Protein AF-0000000086065794 (afdb_homodimer)

Foldseek 3Di:
DAQQCCCVPLQVVQAAFQKKFKAWLQQQHTRYMDHPDPQQDFDSVLSNVCSVCQQPPFCVCQVQARDGSNDGWHWDDGHNAWTWTGDAQKIKIWGDAQTMIIITIHPGNIDNVRNHVRRVVVRVVVNVVVD/DAQQCCCVPLQVVQAAFQKKFKAWLQQQHTRYMDHPDPQQDFDSVLSNVCSVCQQPPFCVCQVQARDGSNDGWHWDDGHNAWTWTGDAQKIKIWGDAQTMIIITIHDGNIDNVRNHVRRVVVRVVVNVVPD

Secondary structure (DSSP, 8-state):
--HHHIIIIIIITTS-EEEEEEEETTT--EEEEEESSTTS---HHHHHHHHHHHHH-TTHHHHH-EEETTEEEEEEEE-SSEEEEEETTEEEEEEE-SSEEEEEEEPTT--HHHHHHHHHHHHHHHHHTT-/--HHHIIIIIIITTS-EEEEEEEETTT--EEEEEESSTTS---HHHHHHHHHHHHH-TTHHHHH-EEETTEEEEEEEE-SSEEEEEETTEEEEEEE-SSEEEEEEEPTT--HHHHHHHHHHHHHHHHHTT-

Sequence (262 aa):
MSWQAYVDNQICAQVNCTVAAIAGLSDGAVWAKYEKDSSTPITQQELRTIADTMRTNPSAFNECGIYLGGNKYFCLSADSSLVRGRKGGSALAIVATNTCLLVAATEDGFPPGQLNTVVEKLGDYLKSNNYMSWQAYVDNQICAQVNCTVAAIAGLSDGAVWAKYEKDSSTPITQQELRTIADTMRTNPSAFNECGIYLGGNKYFCLSADSSLVRGRKGGSALAIVATNTCLLVAATEDGFPPGQLNTVVEKLGDYLKSNNY

Nearest PDB structures (foldseek):
  8ti6-assembly1_A  TM=9.884E-01  e=2.886E-25  Tyrophagus putrescentiae
  8ti7-assembly8_O  TM=9.855E-01  e=5.450E-24  Dermatophagoides pteronyssinus
  1f2k-assembly2_B  TM=9.222E-01  e=1.000E-12  Acanthamoeba castellanii
  5em0-assembly1_A  TM=8.242E-01  e=1.783E-13  Artemisia vulgaris
  1ypr-assembly2_B  TM=8.538E-01  e=1.066E-12  Saccharomyces cerevisiae

Radius of gyration: 20.28 Å; Cα contacts (8 Å, |Δi|>4): 597; chains: 2; bounding box: 33×59×46 Å

Organism: Haemaphysalis longicornis (NCBI:txid44386)

pLDDT: mean 97.08, std 2.57, range [86.38, 98.94]

Structure (mmCIF, N/CA/C/O backbone):
data_AF-0000000086065794-model_v1
#
loop_
_entity.id
_entity.type
_entity.pdbx_description
1 polymer Profilin
#
loop_
_atom_site.group_PDB
_atom_site.id
_atom_site.type_symbol
_atom_site.label_atom_id
_atom_site.label_alt_id
_atom_site.label_comp_id
_atom_site.label_asym_id
_atom_site.label_entity_id
_atom_site.label_seq_id
_atom_site.pdbx_PDB_ins_code
_atom_site.Cartn_x
_atom_site.Cartn_y
_atom_site.Cartn_z
_atom_site.occupancy
_atom_site.B_iso_or_equiv
_atom_site.auth_seq_id
_atom_site.auth_comp_id
_atom_site.auth_asym_id
_atom_site.auth_atom_id
_atom_site.pdbx_PDB_model_num
ATOM 1 N N . MET A 1 1 ? -5.512 31.547 -2.84 1 86.38 1 MET A N 1
ATOM 2 C CA . MET A 1 1 ? -4.23 31.094 -2.293 1 86.38 1 MET A CA 1
ATOM 3 C C . MET A 1 1 ? -3.746 29.828 -2.992 1 86.38 1 MET A C 1
ATOM 5 O O . MET A 1 1 ? -4.555 29.031 -3.455 1 86.38 1 MET A O 1
ATOM 9 N N . SER A 1 2 ? -2.363 29.844 -3.172 1 96.31 2 SER A N 1
ATOM 10 C CA . SER A 1 2 ? -1.812 28.625 -3.771 1 96.31 2 SER A CA 1
ATOM 11 C C . SER A 1 2 ? -1.763 27.484 -2.766 1 96.31 2 SER A C 1
ATOM 13 O O . SER A 1 2 ? -1.827 27.719 -1.555 1 96.31 2 SER A O 1
ATOM 15 N N . TRP A 1 3 ? -1.684 26.344 -3.279 1 98.31 3 TRP A N 1
ATOM 16 C CA . TRP A 1 3 ? -1.557 25.203 -2.387 1 98.31 3 TRP A CA 1
ATOM 17 C C . TRP A 1 3 ? -0.287 25.297 -1.547 1 98.31 3 TRP A C 1
ATOM 19 O O . TRP A 1 3 ? -0.278 24.922 -0.374 1 98.31 3 TRP A O 1
ATOM 29 N N . GLN A 1 4 ? 0.773 25.734 -2.164 1 98.56 4 GLN A N 1
ATOM 30 C CA . GLN A 1 4 ? 2.025 25.906 -1.435 1 98.56 4 GLN A CA 1
ATOM 31 C C . GLN A 1 4 ? 1.867 26.891 -0.286 1 98.56 4 GLN A C 1
ATOM 33 O O . GLN A 1 4 ? 2.477 26.734 0.772 1 98.56 4 GLN A O 1
ATOM 38 N N . ALA A 1 5 ? 1.061 27.906 -0.467 1 98.38 5 ALA A N 1
ATOM 39 C CA . ALA A 1 5 ? 0.812 28.875 0.602 1 98.38 5 ALA A CA 1
ATOM 40 C C . ALA A 1 5 ? 0.116 28.219 1.787 1 98.38 5 ALA A C 1
ATOM 42 O O . ALA A 1 5 ? 0.383 28.547 2.941 1 98.38 5 ALA A O 1
ATOM 43 N N . TYR A 1 6 ? -0.797 27.281 1.468 1 98.25 6 TYR A N 1
ATOM 44 C CA . TYR A 1 6 ? -1.465 26.562 2.547 1 98.25 6 TYR A CA 1
ATOM 45 C C . TYR A 1 6 ? -0.464 25.75 3.369 1 98.25 6 TYR A C 1
ATOM 47 O O . TYR A 1 6 ? -0.509 25.766 4.602 1 98.25 6 TYR A O 1
ATOM 55 N N . VAL A 1 7 ? 0.453 25.094 2.746 1 98.81 7 VAL A N 1
ATOM 56 C CA . VAL A 1 7 ? 1.451 24.281 3.443 1 98.81 7 VAL A CA 1
ATOM 57 C C . VAL A 1 7 ? 2.379 25.188 4.246 1 98.81 7 VAL A C 1
ATOM 59 O O . VAL A 1 7 ? 2.607 24.953 5.438 1 98.81 7 VAL A O 1
ATOM 62 N N . ASP A 1 8 ? 2.809 26.25 3.615 1 98.5 8 ASP A N 1
ATOM 63 C CA . ASP A 1 8 ? 3.799 27.125 4.242 1 98.5 8 ASP A CA 1
ATOM 64 C C . ASP A 1 8 ? 3.178 27.938 5.375 1 98.5 8 ASP A C 1
ATOM 66 O O . ASP A 1 8 ? 3.717 27.969 6.484 1 98.5 8 ASP A O 1
ATOM 70 N N . ASN A 1 9 ? 2.066 28.531 5.133 1 98.06 9 ASN A N 1
ATOM 71 C CA . ASN A 1 9 ? 1.558 29.578 6.012 1 98.06 9 ASN A CA 1
ATOM 72 C C . ASN A 1 9 ? 0.494 29.031 6.965 1 98.06 9 ASN A C 1
ATOM 74 O O . ASN A 1 9 ? 0.255 29.609 8.023 1 98.06 9 ASN A O 1
ATOM 78 N N . GLN A 1 10 ? -0.133 27.953 6.57 1 97.88 10 GLN A N 1
ATOM 79 C CA . GLN A 1 10 ? -1.188 27.422 7.434 1 97.88 10 GLN A CA 1
ATOM 80 C C . GLN A 1 10 ? -0.673 26.281 8.297 1 97.88 10 GLN A C 1
ATOM 82 O O . GLN A 1 10 ? -1.097 26.109 9.445 1 97.88 10 GLN A O 1
ATOM 87 N N . ILE A 1 11 ? 0.246 25.547 7.805 1 98.69 11 ILE A N 1
ATOM 88 C CA . ILE A 1 11 ? 0.734 24.406 8.578 1 98.69 11 ILE A CA 1
ATOM 89 C C . ILE A 1 11 ? 2.105 24.734 9.164 1 98.69 11 ILE A C 1
ATOM 91 O O . ILE A 1 11 ? 2.242 24.922 10.375 1 98.69 11 ILE A O 1
ATOM 95 N N . CYS A 1 12 ? 3.031 25.047 8.344 1 98.69 12 CYS A N 1
ATOM 96 C CA . CYS A 1 12 ? 4.422 25.094 8.773 1 98.69 12 CYS A CA 1
ATOM 97 C C . CYS A 1 12 ? 4.695 26.359 9.578 1 98.69 12 CYS A C 1
ATOM 99 O O . CYS A 1 12 ? 5.664 26.422 10.336 1 98.69 12 CYS A O 1
ATOM 101 N N . ALA A 1 13 ? 3.912 27.375 9.367 1 98.56 13 ALA A N 1
ATOM 102 C CA . ALA A 1 13 ? 4.047 28.578 10.188 1 98.56 13 ALA A CA 1
ATOM 103 C C . ALA A 1 13 ? 3.629 28.297 11.633 1 98.56 13 ALA A C 1
ATOM 105 O O . ALA A 1 13 ? 4.051 29.016 12.547 1 98.56 13 ALA A O 1
ATOM 106 N N . GLN A 1 14 ? 2.855 27.266 11.867 1 98.62 14 GLN A N 1
ATOM 107 C CA . GLN A 1 14 ? 2.277 27.016 13.18 1 98.62 14 GLN A CA 1
ATOM 108 C C . GLN A 1 14 ? 2.867 25.766 13.812 1 98.62 14 GLN A C 1
ATOM 110 O O . GLN A 1 14 ? 2.707 25.531 15.008 1 98.62 14 GLN A O 1
ATOM 115 N N . VAL A 1 15 ? 3.445 24.953 13.039 1 98.81 15 VAL A N 1
ATOM 116 C CA . VAL A 1 15 ? 3.977 23.672 13.477 1 98.81 15 VAL A CA 1
ATOM 117 C C . VAL A 1 15 ? 5.398 23.5 12.945 1 98.81 15 VAL A C 1
ATOM 119 O O . VAL A 1 15 ? 5.66 23.719 11.766 1 98.81 15 VAL A O 1
ATOM 122 N N . ASN A 1 16 ? 6.34 23.109 13.797 1 98.81 16 ASN A N 1
ATOM 123 C CA . ASN A 1 16 ? 7.66 22.703 13.328 1 98.81 16 ASN A CA 1
ATOM 124 C C . ASN A 1 16 ? 7.625 21.312 12.688 1 98.81 16 ASN A C 1
ATOM 126 O O . ASN A 1 16 ? 7.746 20.312 13.383 1 98.81 16 ASN A O 1
ATOM 130 N N . CYS A 1 17 ? 7.605 21.297 11.414 1 98.75 17 CYS A N 1
ATOM 131 C CA . CYS A 1 17 ? 7.422 20.047 10.68 1 98.75 17 CYS A CA 1
ATOM 132 C C . CYS A 1 17 ? 8.75 19.531 10.133 1 98.75 17 CYS A C 1
ATOM 134 O O . CYS A 1 17 ? 9.633 20.328 9.789 1 98.75 17 CYS A O 1
ATOM 136 N N . THR A 1 18 ? 8.859 18.234 10.07 1 98.62 18 THR A N 1
ATOM 137 C CA . THR A 1 18 ? 9.891 17.625 9.242 1 98.62 18 THR A CA 1
ATOM 138 C C . THR A 1 18 ? 9.406 17.469 7.805 1 98.62 18 THR 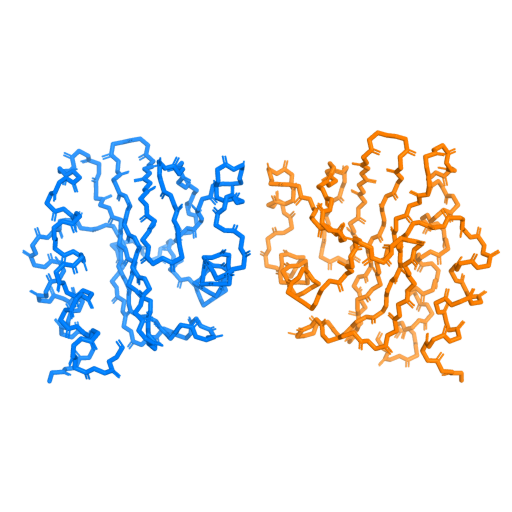A C 1
ATOM 140 O O . THR A 1 18 ? 10.18 17.625 6.859 1 98.62 18 THR A O 1
ATOM 143 N N . VAL A 1 19 ? 8.195 17.109 7.641 1 98.75 19 VAL A N 1
ATOM 144 C CA . VAL A 1 19 ? 7.547 17.031 6.332 1 98.75 19 VAL A CA 1
ATOM 145 C C . VAL A 1 19 ? 6.09 17.469 6.449 1 98.75 19 VAL A C 1
ATOM 147 O O . VAL A 1 19 ? 5.48 17.359 7.516 1 98.75 19 VAL A O 1
ATOM 150 N N . ALA A 1 20 ? 5.496 17.922 5.375 1 98.88 20 ALA A N 1
ATOM 151 C CA . ALA A 1 20 ? 4.086 18.25 5.191 1 98.88 20 ALA A CA 1
ATOM 152 C C . ALA A 1 20 ? 3.707 18.234 3.713 1 98.88 20 ALA A C 1
ATOM 154 O O . ALA A 1 20 ? 4.543 18.5 2.848 1 98.88 20 ALA A O 1
ATOM 155 N N . ALA A 1 21 ? 2.436 17.906 3.467 1 98.88 21 ALA A N 1
ATOM 156 C CA . ALA A 1 21 ? 2.039 17.906 2.061 1 98.88 21 ALA A CA 1
ATOM 157 C C . ALA A 1 21 ? 0.521 17.984 1.919 1 98.88 21 ALA A C 1
ATOM 159 O O . ALA A 1 21 ? -0.214 17.609 2.834 1 98.88 21 ALA A O 1
ATOM 160 N N . ILE A 1 22 ? 0.106 18.484 0.8 1 98.88 22 ILE A N 1
ATOM 161 C CA . ILE A 1 22 ? -1.241 18.359 0.256 1 98.88 22 ILE A CA 1
ATOM 162 C C . ILE A 1 22 ? -1.194 17.594 -1.064 1 98.88 22 ILE A C 1
ATOM 164 O O . ILE A 1 22 ? -0.391 17.906 -1.944 1 98.88 22 ILE A O 1
ATOM 168 N N . ALA A 1 23 ? -1.96 16.625 -1.12 1 98.88 23 ALA A N 1
ATOM 169 C CA . ALA A 1 23 ? -1.946 15.75 -2.287 1 98.88 23 ALA A CA 1
ATOM 170 C C . ALA A 1 23 ? -3.365 15.391 -2.717 1 98.88 23 ALA A C 1
ATOM 172 O O . ALA A 1 23 ? -4.312 15.531 -1.94 1 98.88 23 ALA A O 1
ATOM 173 N N . GLY A 1 24 ? -3.494 14.969 -3.947 1 98.56 24 GLY A N 1
ATOM 174 C CA . GLY A 1 24 ? -4.777 14.445 -4.387 1 98.56 24 GLY A CA 1
ATOM 175 C C . GLY A 1 24 ? -5.168 13.156 -3.682 1 98.56 24 GLY A C 1
ATOM 176 O O . GLY A 1 24 ? -4.355 12.234 -3.562 1 98.56 24 GLY A O 1
ATOM 177 N N . LEU A 1 25 ? -6.414 13.086 -3.312 1 98 25 LEU A N 1
ATOM 178 C CA . LEU A 1 25 ? -6.906 11.938 -2.553 1 98 25 LEU A CA 1
ATOM 179 C C . LEU A 1 25 ? -6.98 10.695 -3.43 1 98 25 LEU A C 1
ATOM 181 O O . LEU A 1 25 ? -6.75 9.578 -2.953 1 98 25 LEU A O 1
ATOM 185 N N . SER A 1 26 ? -7.254 10.797 -4.723 1 94.44 26 SER A N 1
ATOM 186 C CA . SER A 1 26 ? -7.555 9.68 -5.609 1 94.44 26 SER A CA 1
ATOM 187 C C . SER A 1 26 ? -6.281 9 -6.098 1 94.44 26 SER A C 1
ATOM 189 O O . SER A 1 26 ? -6.27 7.797 -6.359 1 94.44 26 SER A O 1
ATOM 191 N N . ASP A 1 27 ? -5.176 9.836 -6.211 1 93.62 27 ASP A N 1
ATOM 192 C CA . ASP A 1 27 ? -4.02 9.266 -6.898 1 93.62 27 ASP A CA 1
ATOM 193 C C . ASP A 1 27 ? -2.727 9.578 -6.152 1 93.62 27 ASP A C 1
ATOM 195 O O . ASP A 1 27 ? -1.649 9.133 -6.551 1 93.62 27 ASP A O 1
ATOM 199 N N . GLY A 1 28 ? -2.771 10.461 -5.129 1 97.06 28 GLY A N 1
ATOM 200 C CA . GLY A 1 28 ? -1.6 10.789 -4.332 1 97.06 28 GLY A CA 1
ATOM 201 C C . GLY A 1 28 ? -0.713 11.836 -4.98 1 97.06 28 GLY A C 1
ATOM 202 O O . GLY A 1 28 ? 0.408 12.078 -4.527 1 97.06 28 GLY A O 1
ATOM 203 N N . ALA A 1 29 ? -1.203 12.453 -6.055 1 97.94 29 ALA A N 1
ATOM 204 C CA . ALA A 1 29 ? -0.4 13.492 -6.703 1 97.94 29 ALA A CA 1
ATOM 205 C C . ALA A 1 29 ? -0.065 14.617 -5.727 1 97.94 29 ALA A C 1
ATOM 207 O O . ALA A 1 29 ? -0.951 15.141 -5.043 1 97.94 29 ALA A O 1
ATOM 208 N N . VAL A 1 30 ? 1.169 15.055 -5.727 1 98.69 30 VAL A N 1
ATOM 209 C CA . VAL A 1 30 ? 1.604 16.094 -4.805 1 98.69 30 VAL A CA 1
ATOM 210 C C . VAL A 1 30 ? 1.298 17.469 -5.402 1 98.69 30 VAL A C 1
ATOM 212 O O . VAL A 1 30 ? 1.805 17.828 -6.469 1 98.69 30 VAL A O 1
ATOM 215 N N . TRP A 1 31 ? 0.469 18.188 -4.73 1 98.75 31 TRP A N 1
ATOM 216 C CA . TRP A 1 31 ? 0.115 19.531 -5.172 1 98.75 31 TRP A CA 1
ATOM 217 C C . TRP A 1 31 ? 1.041 20.578 -4.555 1 98.75 31 TRP A C 1
ATOM 219 O O . TRP A 1 31 ? 1.346 21.594 -5.176 1 98.75 31 TRP A O 1
ATOM 229 N N . ALA A 1 32 ? 1.46 20.281 -3.234 1 98.75 32 ALA A N 1
ATOM 230 C CA . ALA A 1 32 ? 2.389 21.109 -2.471 1 98.75 32 ALA A CA 1
ATOM 231 C C . ALA A 1 32 ? 3.043 20.312 -1.347 1 98.75 32 ALA A C 1
ATOM 233 O O . ALA A 1 32 ? 2.457 19.359 -0.836 1 98.75 32 ALA A O 1
ATOM 234 N N . LYS A 1 33 ? 4.25 20.719 -0.982 1 98.56 33 LYS A N 1
ATOM 235 C CA . LYS A 1 33 ? 4.895 19.984 0.102 1 98.56 33 LYS A CA 1
ATOM 236 C C . LYS A 1 33 ? 5.98 20.828 0.765 1 98.56 33 LYS A C 1
ATOM 238 O O . LYS A 1 33 ? 6.395 21.859 0.221 1 98.56 33 LYS A O 1
ATOM 243 N N . TYR A 1 34 ? 6.332 20.406 1.919 1 98.62 34 TYR A N 1
ATOM 244 C CA . TYR A 1 34 ? 7.488 20.859 2.693 1 98.62 34 TYR A CA 1
ATOM 245 C C . TYR A 1 34 ? 8.336 19.672 3.139 1 98.62 34 TYR A C 1
ATOM 247 O O . TYR A 1 34 ? 7.805 18.672 3.609 1 98.62 34 TYR A O 1
ATOM 255 N N . GLU A 1 35 ? 9.594 19.75 2.959 1 98.5 35 GLU A N 1
ATOM 256 C CA . GLU A 1 35 ? 10.586 18.781 3.422 1 98.5 35 GLU A CA 1
ATOM 257 C C . GLU A 1 35 ? 11.766 19.469 4.086 1 98.5 35 GLU A C 1
ATOM 259 O O . GLU A 1 35 ? 12.508 20.219 3.434 1 98.5 35 GLU A O 1
ATOM 264 N N . LYS A 1 36 ? 11.945 19.188 5.348 1 97.75 36 LYS A N 1
ATOM 265 C CA . LYS A 1 36 ? 13.07 19.781 6.066 1 97.75 36 LYS A CA 1
ATOM 266 C C . LYS A 1 36 ? 14.398 19.219 5.566 1 97.75 36 LYS A C 1
ATOM 268 O O . LYS A 1 36 ? 15.406 19.938 5.508 1 97.75 36 LYS A O 1
ATOM 273 N N . ASP A 1 37 ? 14.391 17.953 5.262 1 96.06 37 ASP A N 1
ATOM 274 C CA . ASP A 1 37 ? 15.547 17.234 4.719 1 96.06 37 ASP A CA 1
ATOM 275 C C . ASP A 1 37 ? 15.211 16.594 3.375 1 96.06 37 ASP A C 1
ATOM 277 O O . ASP A 1 37 ? 14.367 15.703 3.301 1 96.06 37 ASP A O 1
ATOM 281 N N . SER A 1 38 ? 15.922 16.969 2.334 1 92.5 38 SER A N 1
ATOM 282 C CA . SER A 1 38 ? 15.641 16.516 0.974 1 92.5 38 SER A CA 1
ATOM 283 C C . SER A 1 38 ? 15.945 15.031 0.805 1 92.5 38 SER A C 1
ATOM 285 O O . SER A 1 38 ? 15.516 14.414 -0.173 1 92.5 38 SER A O 1
ATOM 287 N N . SER A 1 39 ? 16.672 14.469 1.7 1 92.94 39 SER A N 1
ATOM 288 C CA . SER A 1 39 ? 17.047 13.062 1.611 1 92.94 39 SER A CA 1
ATOM 289 C C . SER A 1 39 ? 15.883 12.164 2.035 1 92.94 39 SER A C 1
ATOM 291 O O . SER A 1 39 ? 15.93 10.945 1.838 1 92.94 39 SER A O 1
ATOM 293 N N . THR A 1 40 ? 14.867 12.727 2.57 1 92.12 40 THR A N 1
ATOM 294 C CA . THR A 1 40 ? 13.672 12 2.986 1 92.12 40 THR A CA 1
ATOM 295 C C . THR A 1 40 ? 12.43 12.562 2.299 1 92.12 40 THR A C 1
ATOM 297 O O . THR A 1 40 ? 11.539 13.086 2.959 1 92.12 40 THR A O 1
ATOM 300 N N . PRO A 1 41 ? 12.445 12.391 1.006 1 95.38 41 PRO A N 1
ATOM 301 C CA . PRO A 1 41 ? 11.367 13.016 0.24 1 95.38 41 PRO A CA 1
ATOM 302 C C . PRO A 1 41 ? 10.031 12.297 0.421 1 95.38 41 PRO A C 1
ATOM 304 O O . PRO A 1 41 ? 9.992 11.07 0.532 1 95.38 41 PRO A O 1
ATOM 307 N N . ILE A 1 42 ? 8.922 13.031 0.446 1 97.38 42 ILE A N 1
ATOM 308 C CA . ILE A 1 42 ? 7.574 12.492 0.305 1 97.38 42 ILE A CA 1
ATOM 309 C C . ILE A 1 42 ? 7.344 12.062 -1.141 1 97.38 42 ILE A C 1
ATOM 311 O O . ILE A 1 42 ? 7.625 12.812 -2.074 1 97.38 42 ILE A O 1
ATOM 315 N N . THR A 1 43 ? 6.84 10.859 -1.272 1 96 43 THR A N 1
ATOM 316 C CA . THR A 1 43 ? 6.613 10.383 -2.631 1 96 43 THR A CA 1
ATOM 317 C C . THR A 1 43 ? 5.121 10.234 -2.91 1 96 43 THR A C 1
ATOM 319 O O . THR A 1 43 ? 4.324 10.062 -1.985 1 96 43 THR A O 1
ATOM 322 N N . GLN A 1 44 ? 4.789 10.281 -4.199 1 95.88 44 GLN A N 1
ATOM 323 C CA . GLN A 1 44 ? 3.414 10.031 -4.613 1 95.88 44 GLN A CA 1
ATOM 324 C C . GLN A 1 44 ? 2.957 8.641 -4.203 1 95.88 44 GLN A C 1
ATOM 326 O O . GLN A 1 44 ? 1.803 8.445 -3.816 1 95.88 44 GLN A O 1
ATOM 331 N N . GLN A 1 45 ? 3.83 7.73 -4.285 1 91.19 45 GLN A N 1
ATOM 332 C CA . GLN A 1 45 ? 3.492 6.348 -3.953 1 91.19 45 GLN A CA 1
ATOM 333 C C . GLN A 1 45 ? 3.104 6.215 -2.482 1 91.19 45 GLN A C 1
ATOM 335 O O . GLN A 1 45 ? 2.125 5.543 -2.152 1 91.19 45 GLN A O 1
ATOM 340 N N . GLU A 1 46 ? 3.867 6.812 -1.638 1 94.38 46 GLU A N 1
ATOM 341 C CA . GLU A 1 46 ? 3.537 6.805 -0.215 1 94.38 46 GLU A CA 1
ATOM 342 C C . GLU A 1 46 ? 2.15 7.391 0.034 1 94.38 46 GLU A C 1
ATOM 344 O O . GLU A 1 46 ? 1.347 6.805 0.765 1 94.38 46 GLU A O 1
ATOM 349 N N . LEU A 1 47 ? 1.854 8.516 -0.598 1 97.75 47 LEU A N 1
ATOM 350 C CA . LEU A 1 47 ? 0.602 9.227 -0.367 1 97.75 47 LEU A CA 1
ATOM 351 C C . LEU A 1 47 ? -0.579 8.453 -0.945 1 97.75 47 LEU A C 1
ATOM 353 O O . LEU A 1 47 ? -1.652 8.406 -0.339 1 97.75 47 LEU A O 1
ATOM 357 N N . ARG A 1 48 ? -0.34 7.852 -2.066 1 94.69 48 ARG A N 1
ATOM 358 C CA . ARG A 1 48 ? -1.378 7.004 -2.646 1 94.69 48 ARG A CA 1
ATOM 359 C C . ARG A 1 48 ? -1.695 5.824 -1.735 1 94.69 48 ARG A C 1
ATOM 361 O O . ARG A 1 48 ? -2.863 5.496 -1.52 1 94.69 48 ARG A O 1
ATOM 368 N N . THR A 1 49 ? -0.695 5.184 -1.252 1 93.5 49 THR A N 1
ATOM 369 C CA . THR A 1 49 ? -0.88 4.051 -0.352 1 93.5 49 THR A CA 1
ATOM 370 C C . THR A 1 49 ? -1.645 4.473 0.899 1 93.5 49 THR A C 1
ATOM 372 O O . THR A 1 49 ? -2.553 3.771 1.346 1 93.5 49 THR A O 1
ATOM 375 N N . ILE A 1 50 ? -1.313 5.59 1.42 1 97.06 50 ILE A N 1
ATOM 376 C CA . ILE A 1 50 ? -1.992 6.109 2.602 1 97.06 50 ILE A CA 1
ATOM 377 C C . ILE A 1 50 ? -3.467 6.355 2.285 1 97.06 50 ILE A C 1
ATOM 379 O O . ILE A 1 50 ? -4.348 5.883 3.004 1 97.06 50 ILE A O 1
ATOM 383 N N . ALA A 1 51 ? -3.723 7.051 1.207 1 97.12 51 ALA A N 1
ATOM 384 C CA . ALA A 1 51 ? -5.098 7.355 0.814 1 97.12 51 ALA A CA 1
ATOM 385 C C . ALA A 1 51 ? -5.91 6.078 0.624 1 97.12 51 ALA A C 1
ATOM 387 O O . ALA A 1 51 ? -7.023 5.961 1.136 1 97.12 51 ALA A O 1
ATOM 388 N N . ASP A 1 52 ? -5.355 5.191 -0.077 1 93.88 52 ASP A N 1
ATOM 389 C CA . ASP A 1 52 ? -6.043 3.934 -0.349 1 93.88 52 ASP A CA 1
ATOM 390 C C . ASP A 1 52 ? -6.324 3.172 0.944 1 93.88 52 ASP A C 1
ATOM 392 O O . ASP A 1 52 ? -7.406 2.607 1.113 1 93.88 52 ASP A O 1
ATOM 396 N N . THR A 1 53 ? -5.355 3.084 1.804 1 94.38 53 THR A N 1
ATOM 397 C CA . THR A 1 53 ? -5.52 2.367 3.064 1 94.38 53 THR A CA 1
ATOM 398 C C . THR A 1 53 ? -6.602 3.018 3.922 1 94.38 53 THR A C 1
ATOM 400 O O . THR A 1 53 ? -7.445 2.328 4.496 1 94.38 53 THR A O 1
ATOM 403 N N . MET A 1 54 ? -6.629 4.352 4 1 97.38 54 MET A N 1
ATOM 404 C CA . MET A 1 54 ? -7.668 5.055 4.746 1 97.38 54 MET A CA 1
ATOM 405 C C . MET A 1 54 ? -9.055 4.707 4.211 1 97.38 54 MET A C 1
ATOM 407 O O . MET A 1 54 ? -9.992 4.516 4.984 1 97.38 54 MET A O 1
ATOM 411 N N . ARG A 1 55 ? -9.109 4.574 2.953 1 94.81 55 ARG A N 1
ATOM 412 C CA . ARG A 1 55 ? -10.391 4.371 2.281 1 94.81 55 ARG A CA 1
ATOM 413 C C . ARG A 1 55 ? -10.867 2.932 2.436 1 94.81 55 ARG A C 1
ATOM 415 O O . ARG A 1 55 ? -12.062 2.68 2.609 1 94.81 55 ARG A O 1
ATOM 422 N N . THR A 1 56 ? -9.977 2.008 2.443 1 90.94 56 THR A N 1
ATOM 423 C CA . THR A 1 56 ? -10.375 0.619 2.256 1 90.94 56 THR A CA 1
ATOM 424 C C . THR A 1 56 ? -10.227 -0.167 3.557 1 90.94 56 THR A C 1
ATOM 426 O O . THR A 1 56 ? -11.07 -1.008 3.879 1 90.94 56 THR A O 1
ATOM 429 N N . ASN A 1 57 ? -9.117 0.078 4.285 1 90.75 57 ASN A N 1
ATOM 430 C CA . ASN A 1 57 ? -8.797 -0.716 5.465 1 90.75 57 ASN A CA 1
ATOM 431 C C . ASN A 1 57 ? -7.902 0.053 6.434 1 90.75 57 ASN A C 1
ATOM 433 O O . ASN A 1 57 ? -6.75 -0.325 6.656 1 90.75 57 ASN A O 1
ATOM 437 N N . PRO A 1 58 ? -8.398 1.012 7.094 1 95.5 58 PRO A N 1
ATOM 438 C CA . PRO A 1 58 ? -7.586 1.847 7.984 1 95.5 58 PRO A CA 1
ATOM 439 C C . PRO A 1 58 ? -6.918 1.045 9.102 1 95.5 58 PRO A C 1
ATOM 441 O O . PRO A 1 58 ? -5.848 1.424 9.578 1 95.5 58 PRO A O 1
ATOM 444 N N . SER A 1 59 ? -7.488 -0.048 9.5 1 92.69 59 SER A N 1
ATOM 445 C CA . SER A 1 59 ? -6.93 -0.867 10.57 1 92.69 59 SER A CA 1
ATOM 446 C C . SER A 1 59 ? -5.578 -1.454 10.172 1 92.69 59 SER A C 1
ATOM 448 O O . SER A 1 59 ? -4.812 -1.894 11.031 1 92.69 59 SER A O 1
ATOM 450 N N . ALA A 1 60 ? -5.281 -1.539 8.938 1 90.12 60 ALA A N 1
ATOM 451 C CA . ALA A 1 60 ? -4 -2.053 8.461 1 90.12 60 ALA A CA 1
ATOM 452 C C . ALA A 1 60 ? -2.842 -1.201 8.969 1 90.12 60 ALA A C 1
ATOM 454 O O . ALA A 1 60 ? -1.724 -1.695 9.125 1 90.12 60 ALA A O 1
ATOM 455 N N . PHE A 1 61 ? -3.072 0.135 9.273 1 95.81 61 PHE A N 1
ATOM 456 C CA . PHE A 1 61 ? -2.035 1.005 9.82 1 95.81 61 PHE A CA 1
ATOM 457 C C . PHE A 1 61 ? -1.535 0.481 11.156 1 95.81 61 PHE A C 1
ATOM 459 O O . PHE A 1 61 ? -0.367 0.665 11.508 1 95.81 61 PHE A O 1
ATOM 466 N N . ASN A 1 62 ? -2.455 -0.195 11.898 1 93.88 62 ASN A N 1
ATOM 467 C CA . ASN A 1 62 ? -2.107 -0.702 13.219 1 93.88 62 ASN A CA 1
ATOM 468 C C . ASN A 1 62 ? -1.09 -1.836 13.133 1 93.88 62 ASN A C 1
ATOM 470 O O . ASN A 1 62 ? -0.244 -1.982 14.023 1 93.88 62 ASN A O 1
ATOM 474 N N . GLU A 1 63 ? -1.169 -2.504 12.125 1 87.06 63 GLU A N 1
ATOM 475 C CA . GLU A 1 63 ? -0.288 -3.656 11.961 1 87.06 63 GLU A CA 1
ATOM 476 C C . GLU A 1 63 ? 1.009 -3.266 11.258 1 87.06 63 GLU A C 1
ATOM 478 O O . GLU A 1 63 ? 2.094 -3.691 11.664 1 87.06 63 GLU A O 1
ATOM 483 N N . CYS A 1 64 ? 0.94 -2.398 10.195 1 91.25 64 CYS A N 1
ATOM 484 C CA . CYS A 1 64 ? 2.066 -2.184 9.297 1 91.25 64 CYS A CA 1
ATOM 485 C C . CYS A 1 64 ? 2.725 -0.834 9.555 1 91.25 64 CYS A C 1
ATOM 487 O O . CYS A 1 64 ? 3.85 -0.592 9.109 1 91.25 64 CYS A O 1
ATOM 489 N N . GLY A 1 65 ? 2.016 0.064 10.234 1 95.88 65 GLY A N 1
ATOM 490 C CA . GLY A 1 65 ? 2.502 1.423 10.406 1 95.88 65 GLY A CA 1
ATOM 491 C C . GLY A 1 65 ? 2.174 2.328 9.234 1 95.88 65 GLY A C 1
ATOM 492 O O . GLY A 1 65 ? 1.427 1.939 8.336 1 95.88 65 GLY A O 1
ATOM 493 N N . ILE A 1 66 ? 2.631 3.516 9.328 1 96.94 66 ILE A N 1
ATOM 494 C CA . ILE A 1 66 ? 2.408 4.559 8.336 1 96.94 66 ILE A CA 1
ATOM 495 C C . ILE A 1 66 ? 3.75 5.039 7.781 1 96.94 66 ILE A C 1
ATOM 497 O O . ILE A 1 66 ? 4.629 5.449 8.547 1 96.94 66 ILE A O 1
ATOM 501 N N . TYR A 1 67 ? 3.939 4.977 6.555 1 94.69 67 TYR A N 1
ATOM 502 C CA . TYR A 1 67 ? 5.199 5.402 5.953 1 94.69 67 TYR A CA 1
ATOM 503 C C . TYR A 1 67 ? 5.059 6.781 5.32 1 94.69 67 TYR A C 1
ATOM 505 O O . TYR A 1 67 ? 4.168 7.008 4.5 1 94.69 67 TYR A O 1
ATOM 513 N N . LEU A 1 68 ? 5.875 7.656 5.652 1 96.69 68 LEU A N 1
ATOM 514 C CA . LEU A 1 68 ? 5.93 9.016 5.125 1 96.69 68 LEU A CA 1
ATOM 515 C C . LEU A 1 68 ? 7.359 9.539 5.125 1 96.69 68 LEU A C 1
ATOM 517 O O . LEU A 1 68 ? 8.047 9.492 6.148 1 96.69 68 LEU A O 1
ATOM 521 N N . GLY A 1 69 ? 7.809 10.031 3.98 1 94.81 69 GLY A N 1
ATOM 522 C CA . GLY A 1 69 ? 9.172 10.523 3.877 1 94.81 69 GLY A CA 1
ATOM 523 C C . GLY A 1 69 ? 10.211 9.461 4.184 1 94.81 69 GLY A C 1
ATOM 524 O O . GLY A 1 69 ? 11.219 9.734 4.848 1 94.81 69 GLY A O 1
ATOM 525 N N . GLY A 1 70 ? 9.852 8.281 3.908 1 89.75 70 GLY A N 1
ATOM 526 C CA . GLY A 1 70 ? 10.781 7.176 4.113 1 89.75 70 GLY A CA 1
ATOM 527 C C . GLY A 1 70 ? 10.828 6.695 5.555 1 89.75 70 GLY A C 1
ATOM 528 O O . GLY A 1 70 ? 11.594 5.793 5.887 1 89.75 70 GLY A O 1
ATOM 529 N N . ASN A 1 71 ? 10.055 7.301 6.383 1 94.38 71 ASN A N 1
ATOM 530 C CA . ASN A 1 71 ? 10.016 6.922 7.793 1 94.38 71 ASN A CA 1
ATOM 531 C C . ASN A 1 71 ? 8.734 6.16 8.133 1 94.38 71 ASN A C 1
ATOM 533 O O . ASN A 1 71 ? 7.664 6.48 7.621 1 94.38 71 ASN A O 1
ATOM 537 N N . LYS A 1 72 ? 8.914 5.203 9 1 95.06 72 LYS A N 1
ATOM 538 C CA . LYS A 1 72 ? 7.754 4.48 9.516 1 95.06 72 LYS A CA 1
ATOM 539 C C . LYS A 1 72 ? 7.27 5.094 10.828 1 95.06 72 LYS A C 1
ATOM 541 O O . LYS A 1 72 ? 8.062 5.316 11.75 1 95.06 72 LYS A O 1
ATOM 546 N N . TYR A 1 73 ? 6.035 5.395 10.898 1 98.06 73 TYR A N 1
ATOM 547 C CA . TYR A 1 73 ? 5.375 5.891 12.094 1 98.06 73 TYR A CA 1
ATOM 548 C C . TYR A 1 73 ? 4.453 4.832 12.695 1 98.06 73 TYR A C 1
ATOM 550 O O . TYR A 1 73 ? 3.773 4.109 11.961 1 98.06 73 TYR A O 1
ATOM 558 N N . PHE A 1 74 ? 4.488 4.809 14.039 1 98 74 PHE A N 1
ATOM 559 C CA . PHE A 1 74 ? 3.52 3.988 14.75 1 98 74 PHE A CA 1
ATOM 560 C C . PHE A 1 74 ? 2.135 4.621 14.703 1 98 74 PHE A C 1
ATOM 562 O O . PHE A 1 74 ? 1.99 5.828 14.914 1 98 74 PHE A O 1
ATOM 569 N N . CYS A 1 75 ? 1.113 3.838 14.445 1 98.56 75 CYS A N 1
ATOM 570 C CA . CYS A 1 75 ? -0.254 4.344 14.375 1 98.56 75 CYS A CA 1
ATOM 571 C C . CYS A 1 75 ? -0.869 4.441 15.766 1 98.56 75 CYS A C 1
ATOM 573 O O . CYS A 1 75 ? -0.84 3.479 16.531 1 98.56 75 CYS A O 1
ATOM 575 N N . LEU A 1 76 ? -1.356 5.496 16.062 1 98.56 76 LEU A N 1
ATOM 576 C CA . LEU A 1 76 ? -2.053 5.691 17.328 1 98.56 76 LEU A CA 1
ATOM 577 C C . LEU A 1 76 ? -3.561 5.543 17.156 1 98.56 76 LEU A C 1
ATOM 579 O O . LEU A 1 76 ? -4.246 5 18.016 1 98.56 76 LEU A O 1
ATOM 583 N N . SER A 1 77 ? -4.117 6.078 16.094 1 98.44 77 SER A N 1
ATOM 584 C CA . SER A 1 77 ? -5.527 5.98 15.734 1 98.44 77 SER A CA 1
ATOM 585 C C . SER A 1 77 ? -5.727 6.188 14.234 1 98.44 77 SER A C 1
ATOM 587 O O . SER A 1 77 ? -4.984 6.938 13.602 1 98.44 77 SER A O 1
ATOM 589 N N . ALA A 1 78 ? -6.754 5.473 13.734 1 98.31 78 ALA A N 1
ATOM 590 C CA . ALA A 1 78 ? -6.984 5.586 12.297 1 98.31 78 ALA A CA 1
ATOM 591 C C . ALA A 1 78 ? -8.445 5.32 11.953 1 98.31 78 ALA A C 1
ATOM 593 O O . ALA A 1 78 ? -9.047 4.367 12.461 1 98.31 78 ALA A O 1
ATOM 594 N N . ASP A 1 79 ? -8.977 6.141 11.133 1 98 79 ASP A N 1
ATOM 595 C CA . ASP A 1 79 ? -10.219 5.875 10.414 1 98 79 ASP A CA 1
ATOM 596 C C . ASP A 1 79 ? -10.156 6.441 8.992 1 98 79 ASP A C 1
ATOM 598 O O . ASP A 1 79 ? -9.078 6.766 8.492 1 98 79 ASP A O 1
ATOM 602 N N . SER A 1 80 ? -11.273 6.547 8.344 1 97.94 80 SER A N 1
ATOM 603 C CA . SER A 1 80 ? -11.281 6.906 6.926 1 97.94 80 SER A CA 1
ATOM 604 C C . SER A 1 80 ? -11.016 8.398 6.734 1 97.94 80 SER A C 1
ATOM 606 O O . SER A 1 80 ? -10.734 8.844 5.621 1 97.94 80 SER A O 1
ATOM 608 N N . SER A 1 81 ? -11.031 9.203 7.785 1 98.31 81 SER A N 1
ATOM 609 C CA . SER A 1 81 ? -10.906 10.648 7.609 1 98.31 81 SER A CA 1
ATOM 610 C C . SER A 1 81 ? -9.703 11.195 8.367 1 98.31 81 SER A C 1
ATOM 612 O O . SER A 1 81 ? -9.172 12.25 8.008 1 98.31 81 SER A O 1
ATOM 614 N N . LEU A 1 82 ? -9.297 10.5 9.414 1 98.75 82 LEU A N 1
ATOM 615 C CA . LEU A 1 82 ? -8.242 11.016 10.289 1 98.75 82 LEU A CA 1
ATOM 616 C C . LEU A 1 82 ? -7.332 9.891 10.766 1 98.75 82 LEU A C 1
ATOM 618 O O . LEU A 1 82 ? -7.809 8.867 11.25 1 98.75 82 LEU A O 1
ATOM 622 N N . VAL A 1 83 ? -6.047 10.055 10.602 1 98.81 83 VAL A N 1
ATOM 623 C CA . VAL A 1 83 ? -5.023 9.148 11.102 1 98.81 83 VAL A CA 1
ATOM 624 C C . VAL A 1 83 ? -4.023 9.906 11.961 1 98.81 83 VAL A C 1
ATOM 626 O O . VAL A 1 83 ? -3.59 11.008 11.602 1 98.81 83 VAL A O 1
ATOM 629 N N . ARG A 1 84 ? -3.701 9.414 13.133 1 98.81 84 ARG A N 1
ATOM 630 C CA . ARG A 1 84 ? -2.656 9.953 14 1 98.81 84 ARG A CA 1
ATOM 631 C C . ARG A 1 84 ? -1.581 8.914 14.273 1 98.81 84 ARG A C 1
ATOM 633 O O . ARG A 1 84 ? -1.886 7.727 14.445 1 98.81 84 ARG A O 1
ATOM 640 N N . GLY A 1 85 ? -0.381 9.367 14.367 1 98.81 85 GLY A N 1
ATOM 641 C CA . GLY A 1 85 ? 0.748 8.492 14.633 1 98.81 85 GLY A CA 1
ATOM 642 C C . GLY A 1 85 ? 1.929 9.211 15.25 1 98.81 85 GLY A C 1
ATOM 643 O O . GLY A 1 85 ? 1.846 10.398 15.562 1 98.81 85 GLY A O 1
ATOM 644 N N . ARG A 1 86 ? 2.984 8.367 15.406 1 98.75 86 ARG A N 1
ATOM 645 C CA . ARG A 1 86 ? 4.195 8.961 15.961 1 98.75 86 ARG A CA 1
ATOM 646 C C . ARG A 1 86 ? 5.426 8.148 15.586 1 98.75 86 ARG A C 1
ATOM 648 O O . ARG A 1 86 ? 5.324 6.953 15.305 1 98.75 86 ARG A O 1
ATOM 655 N N . LYS A 1 87 ? 6.582 8.68 15.664 1 98.44 87 LYS A N 1
ATOM 656 C CA . LYS A 1 87 ? 7.918 8.094 15.664 1 98.44 87 LYS A CA 1
ATOM 657 C C . LYS A 1 87 ? 8.812 8.742 16.719 1 98.44 87 LYS A C 1
ATOM 659 O O . LYS A 1 87 ? 9.273 9.867 16.531 1 98.44 87 LYS A O 1
ATOM 664 N N . GLY A 1 88 ? 9.07 7.949 17.766 1 97.88 88 GLY A N 1
ATOM 665 C CA . GLY A 1 88 ? 9.688 8.617 18.906 1 97.88 88 GLY A CA 1
ATOM 666 C C . GLY A 1 88 ? 8.883 9.797 19.406 1 97.88 88 GLY A C 1
ATOM 667 O O . GLY A 1 88 ? 7.695 9.664 19.703 1 97.88 88 GLY A O 1
ATOM 668 N N . GLY A 1 89 ? 9.516 10.938 19.5 1 98.5 89 GLY A N 1
ATOM 669 C CA . GLY A 1 89 ? 8.852 12.156 19.953 1 98.5 89 GLY A CA 1
ATOM 670 C C . GLY A 1 89 ? 8.219 12.938 18.812 1 98.5 89 GLY A C 1
ATOM 671 O O . GLY A 1 89 ? 7.652 14.008 19.047 1 98.5 89 GLY A O 1
ATOM 672 N N . SER A 1 90 ? 8.266 12.453 17.594 1 98.69 90 SER A N 1
ATOM 673 C CA . SER A 1 90 ? 7.664 13.117 16.438 1 98.69 90 SER A CA 1
ATOM 674 C C . SER A 1 90 ? 6.219 12.68 16.234 1 98.69 90 SER A C 1
ATOM 676 O O . SER A 1 90 ? 5.941 11.484 16.141 1 98.69 90 SER A O 1
ATOM 678 N N . ALA A 1 91 ? 5.328 13.633 16.125 1 98.81 91 ALA A N 1
ATOM 679 C CA . ALA A 1 91 ? 3.916 13.336 15.898 1 98.81 91 ALA A CA 1
ATOM 680 C C . ALA A 1 91 ? 3.578 13.367 14.414 1 98.81 91 ALA A C 1
ATOM 682 O O . ALA A 1 91 ? 4.234 14.07 13.633 1 98.81 91 ALA A O 1
ATOM 683 N N . LEU A 1 92 ? 2.59 12.617 13.992 1 98.88 92 LEU A N 1
ATOM 684 C CA . LEU A 1 92 ? 2.055 12.578 12.633 1 98.88 92 LEU A CA 1
ATOM 685 C C . LEU A 1 92 ? 0.54 12.758 12.641 1 98.88 92 LEU A C 1
ATOM 687 O O . LEU A 1 92 ? -0.155 12.164 13.469 1 98.88 92 LEU A O 1
ATOM 691 N N . ALA A 1 93 ? -0.017 13.516 11.711 1 98.94 93 ALA A N 1
ATOM 692 C CA . ALA A 1 93 ? -1.451 13.68 11.484 1 98.94 93 ALA A CA 1
ATOM 693 C C . ALA A 1 93 ? -1.772 13.672 9.992 1 98.94 93 ALA A C 1
ATOM 695 O O . ALA A 1 93 ? -1.085 14.32 9.203 1 98.94 93 ALA A O 1
ATOM 696 N N . ILE A 1 94 ? -2.775 12.969 9.641 1 98.94 94 ILE A N 1
ATOM 697 C CA . ILE A 1 94 ? -3.244 12.883 8.266 1 98.94 94 ILE A CA 1
ATOM 698 C C . ILE A 1 94 ? -4.758 13.094 8.219 1 98.94 94 ILE A C 1
ATOM 700 O O . ILE A 1 94 ? -5.5 12.484 8.992 1 98.94 94 ILE A O 1
ATOM 704 N N . VAL A 1 95 ? -5.191 13.922 7.312 1 98.94 95 VAL A N 1
ATOM 705 C CA . VAL A 1 95 ? -6.617 14.172 7.133 1 98.94 95 VAL A CA 1
ATOM 706 C C . VAL A 1 95 ? -7.004 13.961 5.672 1 98.94 95 VAL A C 1
ATOM 708 O O . VAL A 1 95 ? -6.367 14.508 4.77 1 98.94 95 VAL A O 1
ATOM 711 N N . ALA A 1 96 ? -7.949 13.141 5.445 1 98.88 96 ALA A N 1
ATOM 712 C CA . ALA A 1 96 ? -8.578 13.031 4.129 1 98.88 96 ALA A CA 1
ATOM 713 C C . ALA A 1 96 ? -9.781 13.969 4.016 1 98.88 96 ALA A C 1
ATOM 715 O O . ALA A 1 96 ? -10.648 13.969 4.887 1 98.88 96 ALA A O 1
ATOM 716 N N . THR A 1 97 ? -9.852 14.758 3.004 1 98.56 97 THR A N 1
ATOM 717 C CA . THR A 1 97 ? -11.008 15.602 2.695 1 98.56 97 THR A CA 1
ATOM 718 C C . THR A 1 97 ? -11.82 15 1.557 1 98.56 97 THR A C 1
ATOM 720 O O . THR A 1 97 ? -11.781 13.789 1.322 1 98.56 97 THR A O 1
ATOM 723 N N . ASN A 1 98 ? -12.617 15.852 0.86 1 97.81 98 ASN A N 1
ATOM 724 C CA . ASN A 1 98 ? -13.406 15.352 -0.26 1 97.81 98 ASN A CA 1
ATOM 725 C C . ASN A 1 98 ? -12.523 14.984 -1.447 1 97.81 98 ASN A C 1
ATOM 727 O O . ASN A 1 98 ? -12.781 14 -2.141 1 97.81 98 ASN A O 1
ATOM 731 N N . THR A 1 99 ? -11.422 15.789 -1.628 1 97.94 99 THR A N 1
ATOM 732 C CA . THR A 1 99 ? -10.672 15.57 -2.859 1 97.94 99 THR A CA 1
ATOM 733 C C . THR A 1 99 ? -9.172 15.508 -2.574 1 97.94 99 THR A C 1
ATOM 735 O O . THR A 1 99 ? -8.391 15.117 -3.439 1 97.94 99 THR A O 1
ATOM 738 N N . CYS A 1 100 ? -8.797 15.898 -1.346 1 98.62 100 CYS A N 1
ATOM 739 C CA . CYS A 1 100 ? -7.352 15.938 -1.146 1 98.62 100 CYS A CA 1
ATOM 740 C C . CYS A 1 100 ? -6.965 15.312 0.186 1 98.62 100 CYS A C 1
ATOM 742 O O . CYS A 1 100 ? -7.832 14.992 1 1 98.62 100 CYS A O 1
ATOM 744 N N . LEU A 1 101 ? -5.715 15.008 0.367 1 98.81 101 LEU A N 1
ATOM 745 C CA . LEU A 1 101 ? -5.055 14.438 1.538 1 98.81 101 LEU A CA 1
ATOM 746 C C . LEU A 1 101 ? -4.082 15.438 2.152 1 98.81 101 LEU A C 1
ATOM 748 O O . LEU A 1 101 ? -3.238 16 1.452 1 98.81 101 LEU A O 1
ATOM 752 N N . LEU A 1 102 ? -4.223 15.742 3.436 1 98.94 102 LEU A N 1
ATOM 753 C CA . LEU A 1 102 ? -3.244 16.516 4.195 1 98.94 102 LEU A CA 1
ATOM 754 C C . LEU A 1 102 ? -2.387 15.594 5.062 1 98.94 102 LEU A C 1
ATOM 756 O O . LEU A 1 102 ? -2.912 14.75 5.789 1 98.94 102 LEU A O 1
ATOM 760 N N . VAL A 1 103 ? -1.131 15.75 5.008 1 98.94 103 VAL A N 1
ATOM 761 C CA . VAL A 1 103 ? -0.234 14.961 5.848 1 98.94 103 VAL A CA 1
ATOM 762 C C . VAL A 1 103 ? 0.831 15.867 6.461 1 98.94 103 VAL A C 1
ATOM 764 O O . VAL A 1 103 ? 1.332 16.781 5.797 1 98.94 103 VAL A O 1
ATOM 767 N N . ALA A 1 104 ? 1.207 15.641 7.699 1 98.88 104 ALA A N 1
ATOM 768 C CA . ALA A 1 104 ? 2.287 16.391 8.336 1 98.88 104 ALA A CA 1
ATOM 769 C C . ALA A 1 104 ? 2.891 15.602 9.492 1 98.88 104 ALA A C 1
ATOM 771 O O . ALA A 1 104 ? 2.17 14.945 10.25 1 98.88 104 ALA A O 1
ATOM 772 N N . ALA A 1 105 ? 4.129 15.695 9.641 1 98.88 105 ALA A N 1
ATOM 773 C CA . ALA A 1 105 ? 4.871 15.148 10.773 1 98.88 105 ALA A CA 1
ATOM 774 C C . ALA A 1 105 ? 5.766 16.219 11.406 1 98.88 105 ALA A C 1
ATOM 776 O O . ALA A 1 105 ? 6.305 17.078 10.703 1 98.88 1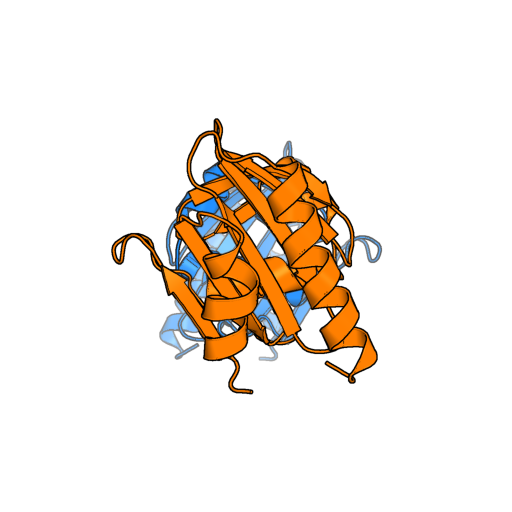05 ALA A O 1
ATOM 777 N N . THR A 1 106 ? 5.988 16.094 12.711 1 98.88 106 THR A N 1
ATOM 778 C CA . THR A 1 106 ? 6.672 17.156 13.438 1 98.88 106 THR A CA 1
ATOM 779 C C . THR A 1 106 ? 8.125 16.766 13.719 1 98.88 106 THR A C 1
ATOM 781 O O . THR A 1 106 ? 8.492 15.594 13.617 1 98.88 106 THR A O 1
ATOM 784 N N . GLU A 1 107 ? 8.844 17.766 14.078 1 98.56 107 GLU A N 1
ATOM 785 C CA . GLU A 1 107 ? 10.117 17.516 14.75 1 98.56 107 GLU A CA 1
ATOM 786 C C . GLU A 1 107 ? 9.906 16.844 16.109 1 98.56 107 GLU A C 1
ATOM 788 O O . GLU A 1 107 ? 8.82 16.953 16.688 1 98.56 107 GLU A O 1
ATOM 793 N N . ASP A 1 108 ? 11.008 16.266 16.594 1 98.44 108 ASP A N 1
ATOM 794 C CA . ASP A 1 108 ? 10.969 15.578 17.875 1 98.44 108 ASP A CA 1
ATOM 795 C C . ASP A 1 108 ? 10.602 16.547 19 1 98.44 108 ASP A C 1
ATOM 797 O O . ASP A 1 108 ? 11.148 17.641 19.078 1 98.44 108 ASP A O 1
ATOM 801 N N . GLY A 1 109 ? 9.625 16.141 19.766 1 98.31 109 GLY A N 1
ATOM 802 C CA . GLY A 1 109 ? 9.297 16.891 20.969 1 98.31 109 GLY A CA 1
ATOM 803 C C . GLY A 1 109 ? 8.219 17.938 20.734 1 98.31 109 GLY A C 1
ATOM 804 O O . GLY A 1 109 ? 7.742 18.562 21.688 1 98.31 109 GLY A O 1
ATOM 805 N N . PHE A 1 110 ? 7.906 18.219 19.5 1 98.62 110 PHE A N 1
ATOM 806 C CA . PHE A 1 110 ? 6.84 19.172 19.266 1 98.62 110 PHE A CA 1
ATOM 807 C C . PHE A 1 110 ? 5.508 18.656 19.781 1 98.62 110 PHE A C 1
ATOM 809 O O . PHE A 1 110 ? 5.199 17.469 19.625 1 98.62 110 PHE A O 1
ATOM 816 N N . PRO A 1 111 ? 4.719 19.5 20.312 1 98.31 111 PRO A N 1
ATOM 817 C CA . PRO A 1 111 ? 3.469 19.031 20.922 1 98.31 111 PRO A CA 1
ATOM 818 C C . PRO A 1 111 ? 2.486 18.469 19.906 1 98.31 111 PRO A C 1
ATOM 820 O O . PRO A 1 111 ? 2.043 19.172 19 1 98.31 111 PRO A O 1
ATOM 823 N N . PRO A 1 112 ? 2.061 17.266 20.109 1 98.5 112 PRO A N 1
ATOM 824 C CA . PRO A 1 112 ? 1.115 16.656 19.156 1 98.5 112 PRO A CA 1
ATOM 825 C C . PRO A 1 112 ? -0.211 17.422 19.094 1 98.5 112 PRO A C 1
ATOM 827 O O . PRO A 1 112 ? -0.831 17.484 18.031 1 98.5 112 PRO A O 1
ATOM 830 N N . GLY A 1 113 ? -0.66 17.922 20.203 1 98.56 113 GLY A N 1
ATOM 831 C CA . GLY A 1 113 ? -1.929 18.641 20.25 1 98.56 113 GLY A CA 1
ATOM 832 C C . GLY A 1 113 ? -2.002 19.797 19.281 1 98.56 113 GLY A C 1
ATOM 833 O O . GLY A 1 113 ? -3.035 20.016 18.641 1 98.56 113 GLY A O 1
ATOM 834 N N . GLN A 1 114 ? -0.953 20.547 19.188 1 98.75 114 GLN A N 1
ATOM 835 C CA . GLN A 1 114 ? -0.93 21.672 18.266 1 98.75 114 GLN A CA 1
ATOM 836 C C . GLN A 1 114 ? -0.964 21.203 16.812 1 98.75 114 GLN A C 1
ATOM 838 O O . GLN A 1 114 ? -1.688 21.766 15.984 1 98.75 114 GLN A O 1
ATOM 843 N N . LEU A 1 115 ? -0.199 20.219 16.5 1 98.88 115 LEU A N 1
ATOM 844 C CA . LEU A 1 115 ? -0.244 19.641 15.156 1 98.88 115 LEU A CA 1
ATOM 845 C C . LEU A 1 115 ? -1.666 19.234 14.789 1 98.88 115 LEU A C 1
ATOM 847 O O . LEU A 1 115 ? -2.17 19.609 13.734 1 98.88 115 LEU A O 1
ATOM 851 N N . ASN A 1 116 ? -2.248 18.453 15.672 1 98.69 116 ASN A N 1
ATOM 852 C CA . ASN A 1 116 ? -3.59 17.938 15.422 1 98.69 116 ASN A CA 1
ATOM 853 C C . ASN A 1 116 ? -4.582 19.062 15.156 1 98.69 116 ASN A C 1
ATOM 855 O O . ASN A 1 116 ? -5.371 19 14.211 1 98.69 116 ASN A O 1
ATOM 859 N N . THR A 1 117 ? -4.469 20.062 15.969 1 98.75 117 THR A N 1
ATOM 860 C CA . THR A 1 117 ? -5.375 21.203 15.836 1 98.75 117 THR A CA 1
ATOM 861 C C . THR A 1 117 ? -5.199 21.891 14.484 1 98.75 117 THR A C 1
ATOM 863 O O . THR A 1 117 ? -6.18 22.141 13.781 1 98.75 117 THR A O 1
ATOM 866 N N . VAL A 1 118 ? -4.016 22.078 14.109 1 98.81 118 VAL A N 1
ATOM 867 C CA . VAL A 1 118 ? -3.695 22.844 12.906 1 98.81 118 VAL A CA 1
ATOM 868 C C . VAL A 1 118 ? -4.141 22.062 11.672 1 98.81 118 VAL A C 1
ATOM 870 O O . VAL A 1 118 ? -4.828 22.594 10.805 1 98.81 118 VAL A O 1
ATOM 873 N N . VAL A 1 119 ? -3.824 20.828 11.578 1 98.88 119 VAL A N 1
ATOM 874 C CA . VAL A 1 119 ? -4.09 20.016 10.391 1 98.88 119 VAL A CA 1
ATOM 875 C C . VAL A 1 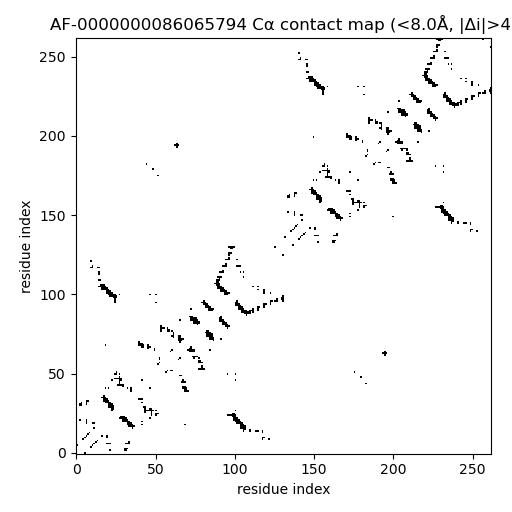119 ? -5.586 19.75 10.273 1 98.88 119 VAL A C 1
ATOM 877 O O . VAL A 1 119 ? -6.152 19.828 9.18 1 98.88 119 VAL A O 1
ATOM 880 N N . GLU A 1 120 ? -6.223 19.5 11.336 1 98.69 120 GLU A N 1
ATOM 881 C CA . GLU A 1 120 ? -7.652 19.203 11.312 1 98.69 120 GLU A CA 1
ATOM 882 C C . GLU A 1 120 ? -8.453 20.453 10.961 1 98.69 120 GLU A C 1
ATOM 884 O O . GLU A 1 120 ? -9.445 20.391 10.227 1 98.69 120 GLU A O 1
ATOM 889 N N . LYS A 1 121 ? -8.039 21.578 11.562 1 98.62 121 LYS A N 1
ATOM 890 C CA . LYS A 1 121 ? -8.727 22.812 11.227 1 98.62 121 LYS A CA 1
ATOM 891 C C . LYS A 1 121 ? -8.617 23.125 9.734 1 98.62 121 LYS A C 1
ATOM 893 O O . LYS A 1 121 ? -9.602 23.5 9.094 1 98.62 121 LYS A O 1
ATOM 898 N N . LEU A 1 122 ? -7.477 22.969 9.219 1 98.69 122 LEU A N 1
ATOM 899 C CA . LEU A 1 122 ? -7.297 23.203 7.789 1 98.69 122 LEU A CA 1
ATOM 900 C C . LEU A 1 122 ? -8.109 22.203 6.977 1 98.69 122 LEU A C 1
ATOM 902 O O . LEU A 1 122 ? -8.727 22.562 5.973 1 98.69 122 LEU A O 1
ATOM 906 N N . GLY A 1 123 ? -8.094 20.984 7.359 1 98.69 123 GLY A N 1
ATOM 907 C CA . GLY A 1 123 ? -8.914 19.984 6.703 1 98.69 123 GLY A CA 1
ATOM 908 C C . GLY A 1 123 ? -10.383 20.344 6.66 1 98.69 123 GLY A C 1
ATOM 909 O O . GLY A 1 123 ? -11.023 20.234 5.613 1 98.69 123 GLY A O 1
ATOM 910 N N . ASP A 1 124 ? -10.883 20.766 7.762 1 98.31 124 ASP A N 1
ATOM 911 C CA . ASP A 1 124 ? -12.281 21.172 7.852 1 98.31 124 ASP A CA 1
ATOM 912 C C . ASP A 1 124 ? -12.578 22.328 6.91 1 98.31 124 ASP A C 1
ATOM 914 O O . ASP A 1 124 ? -13.609 22.344 6.234 1 98.31 124 ASP A O 1
ATOM 918 N N . TYR A 1 125 ? -11.688 23.234 6.941 1 98.44 125 TYR A N 1
ATOM 919 C CA . TYR A 1 125 ? -11.82 24.391 6.062 1 98.44 125 TYR A CA 1
ATOM 920 C C . TYR A 1 125 ? -11.891 23.969 4.602 1 98.44 125 TYR A C 1
ATOM 922 O O . TYR A 1 125 ? -12.766 24.406 3.857 1 98.44 125 TYR A O 1
ATOM 930 N N . LEU A 1 126 ? -11.039 23.125 4.168 1 98 126 LEU A N 1
ATOM 931 C CA . LEU A 1 126 ? -10.977 22.688 2.777 1 98 126 LEU A CA 1
ATOM 932 C C . LEU A 1 126 ? -12.211 21.859 2.412 1 98 126 LEU A C 1
ATOM 934 O O . LEU A 1 126 ? -12.766 22.016 1.321 1 98 126 LEU A O 1
ATOM 938 N N . LYS A 1 127 ? -12.664 21.094 3.303 1 97.81 127 LYS A N 1
ATOM 939 C CA . LYS A 1 127 ? -13.891 20.344 3.078 1 97.81 127 LYS A CA 1
ATOM 940 C C . LYS A 1 127 ? -15.07 21.281 2.83 1 97.81 127 LYS A C 1
ATOM 942 O O . LYS A 1 127 ? -15.852 21.078 1.896 1 97.81 127 LYS A O 1
ATOM 947 N N . SER A 1 128 ? -15.133 22.219 3.697 1 97.56 128 SER A N 1
ATOM 948 C CA . SER A 1 128 ? -16.234 23.172 3.607 1 97.56 128 SER A CA 1
ATOM 949 C C . SER A 1 128 ? -16.172 23.969 2.309 1 97.56 128 SER A C 1
ATOM 951 O O . SER A 1 128 ? -17.172 24.516 1.854 1 97.56 128 SER A O 1
ATOM 953 N N . ASN A 1 129 ? -15.039 24.094 1.713 1 96.75 129 ASN A N 1
ATOM 954 C CA . ASN A 1 129 ? -14.852 24.812 0.454 1 96.75 129 ASN A CA 1
ATOM 955 C C . ASN A 1 129 ? -14.812 23.844 -0.733 1 96.75 129 ASN A C 1
ATOM 957 O O . ASN A 1 129 ? -14.227 24.172 -1.771 1 96.75 129 ASN A O 1
ATOM 961 N N . ASN A 1 130 ? -15.172 22.578 -0.559 1 94.44 130 ASN A N 1
ATOM 962 C CA . ASN A 1 130 ? -15.453 21.562 -1.573 1 94.44 130 ASN A CA 1
ATOM 963 C C . ASN A 1 130 ? -14.172 20.906 -2.066 1 94.44 130 ASN A C 1
ATOM 965 O O . ASN A 1 130 ? -14.086 20.5 -3.225 1 94.44 130 ASN A O 1
ATOM 969 N N . TYR A 1 131 ? -13.211 20.969 -1.149 1 94.56 131 TYR A N 1
ATOM 970 C CA . TYR A 1 131 ? -12.008 20.188 -1.404 1 94.56 131 TYR A CA 1
ATOM 971 C C . TYR A 1 131 ? -11.984 18.938 -0.547 1 94.56 131 TYR A C 1
ATOM 973 O O . TYR A 1 131 ? -12.383 18.953 0.62 1 94.56 131 TYR A O 1
ATOM 981 N N . MET B 1 1 ? -4.625 -18.141 -26.203 1 86.81 1 MET B N 1
ATOM 982 C CA . MET B 1 1 ? -5.242 -18.547 -24.938 1 86.81 1 MET B CA 1
ATOM 983 C C . MET B 1 1 ? -5.711 -17.328 -24.156 1 86.81 1 MET B C 1
ATOM 985 O O . MET B 1 1 ? -5.113 -16.25 -24.25 1 86.81 1 MET B O 1
ATOM 989 N N . SER B 1 2 ? -6.93 -17.547 -23.516 1 96.31 2 SER B N 1
ATOM 990 C CA . SER B 1 2 ? -7.406 -16.453 -22.688 1 96.31 2 SER B CA 1
ATOM 991 C C . SER B 1 2 ? -6.625 -16.375 -21.375 1 96.31 2 SER B C 1
ATOM 993 O O . SER B 1 2 ? -5.973 -17.344 -20.984 1 96.31 2 SER B O 1
ATOM 995 N N . TRP B 1 3 ? -6.691 -15.289 -20.797 1 98.25 3 TRP B N 1
ATOM 996 C CA . TRP B 1 3 ? -6.031 -15.148 -19.5 1 98.25 3 TRP B CA 1
ATOM 997 C C . TRP B 1 3 ? -6.621 -16.109 -18.469 1 98.25 3 TRP B C 1
ATOM 999 O O . TRP B 1 3 ? -5.898 -16.656 -17.641 1 98.25 3 TRP B O 1
ATOM 1009 N N . GLN B 1 4 ? -7.914 -16.266 -18.516 1 98.56 4 GLN B N 1
ATOM 1010 C CA . GLN B 1 4 ? -8.57 -17.188 -17.609 1 98.56 4 GLN B CA 1
ATOM 1011 C C . GLN B 1 4 ? -8.055 -18.609 -17.812 1 98.56 4 GLN B C 1
ATOM 1013 O O . GLN B 1 4 ? -7.93 -19.391 -16.859 1 98.56 4 GLN B O 1
ATOM 1018 N N . ALA B 1 5 ? -7.762 -18.984 -19.047 1 98.38 5 ALA B N 1
ATOM 1019 C CA . ALA B 1 5 ? -7.219 -20.297 -19.328 1 98.38 5 ALA B CA 1
ATOM 1020 C C . ALA B 1 5 ? -5.852 -20.484 -18.672 1 98.38 5 ALA B C 1
ATOM 1022 O O . ALA B 1 5 ? -5.523 -21.578 -18.203 1 98.38 5 ALA B O 1
ATOM 1023 N N . TYR B 1 6 ? -5.062 -19.391 -18.672 1 98.25 6 TYR B N 1
ATOM 1024 C CA . TYR B 1 6 ? -3.764 -19.469 -18.016 1 98.25 6 TYR B CA 1
ATOM 1025 C C . TYR B 1 6 ? -3.926 -19.75 -16.516 1 98.25 6 TYR B C 1
ATOM 1027 O O . TYR B 1 6 ? -3.223 -20.594 -15.961 1 98.25 6 TYR B O 1
ATOM 1035 N N . VAL B 1 7 ? -4.832 -19.094 -15.867 1 98.81 7 VAL B N 1
ATOM 1036 C CA . VAL B 1 7 ? -5.059 -19.297 -14.445 1 98.81 7 VAL B CA 1
ATOM 1037 C C . VAL B 1 7 ? -5.594 -20.703 -14.188 1 98.81 7 VAL B C 1
ATOM 1039 O O . VAL B 1 7 ? -5.074 -21.422 -13.328 1 98.81 7 VAL B O 1
ATOM 1042 N N . ASP B 1 8 ? -6.543 -21.109 -14.992 1 98.5 8 ASP B N 1
ATOM 1043 C CA . ASP B 1 8 ? -7.215 -22.375 -14.766 1 98.5 8 ASP B CA 1
ATOM 1044 C C . ASP B 1 8 ? -6.301 -23.562 -15.109 1 98.5 8 ASP B C 1
ATOM 1046 O O . ASP B 1 8 ? -6.148 -24.484 -14.312 1 98.5 8 ASP B O 1
ATOM 1050 N N . ASN B 1 9 ? -5.68 -23.5 -16.219 1 98.06 9 ASN B N 1
ATOM 1051 C CA . ASN B 1 9 ? -5.051 -24.688 -16.797 1 98.06 9 ASN B CA 1
ATOM 1052 C C . ASN B 1 9 ? -3.547 -24.703 -16.531 1 98.06 9 ASN B C 1
ATOM 1054 O O . ASN B 1 9 ? -2.926 -25.766 -16.547 1 98.06 9 ASN B O 1
ATOM 1058 N N . GLN B 1 10 ? -2.99 -23.531 -16.312 1 97.88 10 GLN B N 1
ATOM 1059 C CA . GLN B 1 10 ? -1.547 -23.5 -16.109 1 97.88 10 GLN B CA 1
ATOM 1060 C C . GLN B 1 10 ? -1.209 -23.438 -14.617 1 97.88 10 GLN B C 1
ATOM 1062 O O . GLN B 1 10 ? -0.193 -23.984 -14.18 1 97.88 10 GLN B O 1
ATOM 1067 N N . ILE B 1 11 ? -2.035 -22.844 -13.844 1 98.69 11 ILE B N 1
ATOM 1068 C CA . ILE B 1 11 ? -1.733 -22.734 -12.422 1 98.69 11 ILE B CA 1
ATOM 1069 C C . ILE B 1 11 ? -2.6 -23.703 -11.625 1 98.69 11 ILE B C 1
ATOM 1071 O O . ILE B 1 11 ? -2.098 -24.703 -11.094 1 98.69 11 ILE B O 1
ATOM 1075 N N . CYS B 1 12 ? -3.861 -23.578 -11.75 1 98.69 12 CYS B N 1
ATOM 1076 C CA . CYS B 1 12 ? -4.758 -24.266 -10.836 1 98.69 12 CYS B CA 1
ATOM 1077 C C . CYS B 1 12 ? -4.859 -25.75 -11.18 1 98.69 12 CYS B C 1
ATOM 1079 O O . CYS B 1 12 ? -5.254 -26.562 -10.344 1 98.69 12 CYS B O 1
ATOM 1081 N N . ALA B 1 13 ? -4.586 -26.094 -12.391 1 98.56 13 ALA B N 1
ATOM 1082 C CA . ALA B 1 13 ? -4.547 -27.5 -12.75 1 98.56 13 ALA B CA 1
ATOM 1083 C C . ALA B 1 13 ? -3.365 -28.203 -12.094 1 98.56 13 ALA B C 1
ATOM 1085 O O . ALA B 1 13 ? -3.383 -29.438 -11.914 1 98.56 13 ALA B O 1
ATOM 1086 N N . GLN B 1 14 ? -2.359 -27.484 -11.688 1 98.62 14 GLN B N 1
ATOM 1087 C CA . GLN B 1 14 ? -1.122 -28.078 -11.188 1 98.62 14 GLN B CA 1
ATOM 1088 C C . GLN B 1 14 ? -0.949 -27.797 -9.695 1 98.62 14 GLN B C 1
ATOM 1090 O O . GLN B 1 14 ? -0.117 -28.438 -9.039 1 98.62 14 GLN B O 1
ATOM 1095 N N . VAL B 1 15 ? -1.632 -26.859 -9.195 1 98.81 15 VAL B N 1
ATOM 1096 C CA . VAL B 1 15 ? -1.506 -26.422 -7.805 1 98.81 15 VAL B CA 1
ATOM 1097 C C . VAL B 1 15 ? -2.891 -26.312 -7.176 1 98.81 15 VAL B C 1
ATOM 1099 O O . VAL B 1 15 ? -3.797 -25.719 -7.766 1 98.81 15 VAL B O 1
ATOM 1102 N N . ASN B 1 16 ? -3.109 -26.859 -6.004 1 98.81 16 ASN B N 1
ATOM 1103 C CA . ASN B 1 16 ? -4.328 -26.609 -5.246 1 98.81 16 ASN B CA 1
ATOM 1104 C C . ASN B 1 16 ? -4.309 -25.219 -4.613 1 98.81 16 ASN B C 1
ATOM 1106 O O . ASN B 1 16 ? -3.781 -25.031 -3.514 1 98.81 16 ASN B O 1
ATOM 1110 N N . CYS B 1 17 ? -4.969 -24.328 -5.219 1 98.75 17 CYS B N 1
ATOM 1111 C CA . CYS B 1 17 ? -4.914 -22.922 -4.809 1 98.75 17 CYS B CA 1
ATOM 1112 C C . CYS B 1 17 ? -6.148 -22.547 -4.004 1 98.75 17 CYS B C 1
ATOM 1114 O O . CYS B 1 17 ? -7.238 -23.062 -4.242 1 98.75 17 CYS B O 1
ATOM 1116 N N . THR B 1 18 ? -5.961 -21.641 -3.068 1 98.62 18 THR B N 1
ATOM 1117 C CA . THR B 1 18 ? -7.098 -20.922 -2.502 1 98.62 18 THR B CA 1
ATOM 1118 C C . THR B 1 18 ? -7.438 -19.703 -3.346 1 98.62 18 THR B C 1
ATOM 1120 O O . THR B 1 18 ? -8.609 -19.359 -3.506 1 98.62 18 THR B O 1
ATOM 1123 N N . VAL B 1 19 ? -6.473 -19.031 -3.844 1 98.75 19 VAL B N 1
ATOM 1124 C CA . VAL B 1 19 ? -6.637 -17.922 -4.762 1 98.75 19 VAL B CA 1
ATOM 1125 C C . VAL B 1 19 ? -5.508 -17.922 -5.789 1 98.75 19 VAL B C 1
ATOM 1127 O O . VAL B 1 19 ? -4.414 -18.422 -5.52 1 98.75 19 VAL B O 1
ATOM 1130 N N . ALA B 1 20 ? -5.719 -17.344 -6.941 1 98.88 20 ALA B N 1
ATOM 1131 C CA . ALA B 1 20 ? -4.758 -17.078 -8.016 1 98.88 20 ALA B CA 1
ATOM 1132 C C . ALA B 1 20 ? -5.25 -15.953 -8.922 1 98.88 20 ALA B C 1
ATOM 1134 O O . ALA B 1 20 ? -6.457 -15.766 -9.086 1 98.88 20 ALA B O 1
ATOM 1135 N N . ALA B 1 21 ? -4.281 -15.234 -9.484 1 98.88 21 ALA B N 1
ATOM 1136 C CA . ALA B 1 21 ? -4.723 -14.172 -10.383 1 98.88 21 ALA B CA 1
ATOM 1137 C C . ALA B 1 21 ? -3.6 -13.742 -11.32 1 98.88 21 ALA B C 1
ATOM 1139 O O . ALA B 1 21 ? -2.42 -13.93 -11.008 1 98.88 21 ALA B O 1
ATOM 1140 N N . ILE B 1 22 ? -3.986 -13.195 -12.422 1 98.88 22 ILE B N 1
ATOM 1141 C CA . ILE B 1 22 ? -3.166 -12.391 -13.32 1 98.88 22 ILE B CA 1
ATOM 1142 C C . ILE B 1 22 ? -3.73 -10.977 -13.406 1 98.88 22 ILE B C 1
ATOM 1144 O O . ILE B 1 22 ? -4.934 -10.789 -13.617 1 98.88 22 ILE B O 1
ATOM 1148 N N . ALA B 1 23 ? -2.912 -10.078 -13.188 1 98.88 23 ALA B N 1
ATOM 1149 C CA . ALA B 1 23 ? -3.344 -8.688 -13.141 1 98.88 23 ALA B CA 1
ATOM 1150 C C . ALA B 1 23 ? -2.348 -7.781 -13.859 1 98.88 23 ALA B C 1
ATOM 1152 O O . ALA B 1 23 ? -1.198 -8.164 -14.078 1 98.88 23 ALA B O 1
ATOM 1153 N N . GLY B 1 24 ? -2.816 -6.613 -14.227 1 98.62 24 GLY B N 1
ATOM 1154 C CA . GLY B 1 24 ? -1.895 -5.621 -14.766 1 98.62 24 GLY B CA 1
ATOM 1155 C C . GLY B 1 24 ? -0.883 -5.133 -13.75 1 98.62 24 GLY B C 1
ATOM 1156 O O . GLY B 1 24 ? -1.244 -4.801 -12.617 1 98.62 24 GLY B O 1
ATOM 1157 N N . LEU B 1 25 ? 0.34 -5.027 -14.188 1 98.06 25 LEU B N 1
ATOM 1158 C CA . LEU B 1 25 ? 1.429 -4.648 -13.289 1 98.06 25 LEU B CA 1
ATOM 1159 C C . LEU B 1 25 ? 1.32 -3.18 -12.898 1 98.06 25 LEU B C 1
ATOM 1161 O O . LEU B 1 25 ? 1.673 -2.807 -11.773 1 98.06 25 LEU B O 1
ATOM 1165 N N . SER B 1 26 ? 0.815 -2.297 -13.742 1 94.5 26 SER B N 1
ATOM 1166 C CA . SER B 1 26 ? 0.852 -0.849 -13.562 1 94.5 26 SER B CA 1
ATOM 1167 C C . SER B 1 26 ? -0.276 -0.378 -12.648 1 94.5 26 SER B C 1
ATOM 1169 O O . SER B 1 26 ? -0.129 0.616 -11.93 1 94.5 26 SER B O 1
ATOM 1171 N N . ASP B 1 27 ? -1.435 -1.147 -12.68 1 93.81 27 ASP B N 1
ATOM 1172 C CA . ASP B 1 27 ? -2.596 -0.582 -12 1 93.81 27 ASP B CA 1
ATOM 1173 C C . ASP B 1 27 ? -3.311 -1.641 -11.164 1 93.81 27 ASP B C 1
ATOM 1175 O O . ASP B 1 27 ? -4.281 -1.337 -10.469 1 93.81 27 ASP B O 1
ATOM 1179 N N . GLY B 1 28 ? -2.936 -2.924 -11.305 1 97.12 28 GLY B N 1
ATOM 1180 C CA . GLY B 1 28 ? -3.529 -3.994 -10.523 1 97.12 28 GLY B CA 1
ATOM 1181 C C . GLY B 1 28 ? -4.848 -4.488 -11.086 1 97.12 28 GLY B C 1
ATOM 1182 O O . GLY B 1 28 ? -5.566 -5.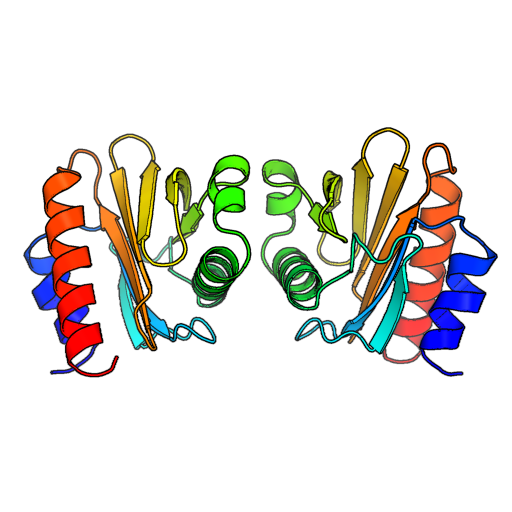246 -10.438 1 97.12 28 GLY B O 1
ATOM 1183 N N . ALA B 1 29 ? -5.18 -4.039 -12.289 1 98 29 ALA B N 1
ATOM 1184 C CA . ALA B 1 29 ? -6.43 -4.504 -12.891 1 98 29 ALA B CA 1
ATOM 1185 C C . ALA B 1 29 ? -6.445 -6.023 -13.023 1 98 29 ALA B C 1
ATOM 1187 O O . ALA B 1 29 ? -5.492 -6.621 -13.523 1 98 29 ALA B O 1
ATOM 1188 N N . VAL B 1 30 ? -7.547 -6.648 -12.664 1 98.69 30 VAL B N 1
ATOM 1189 C CA . VAL B 1 30 ? -7.656 -8.102 -12.703 1 98.69 30 VAL B CA 1
ATOM 1190 C C . VAL B 1 30 ? -8.07 -8.547 -14.102 1 98.69 30 VAL B C 1
ATOM 1192 O O . VAL B 1 30 ? -9.141 -8.18 -14.586 1 98.69 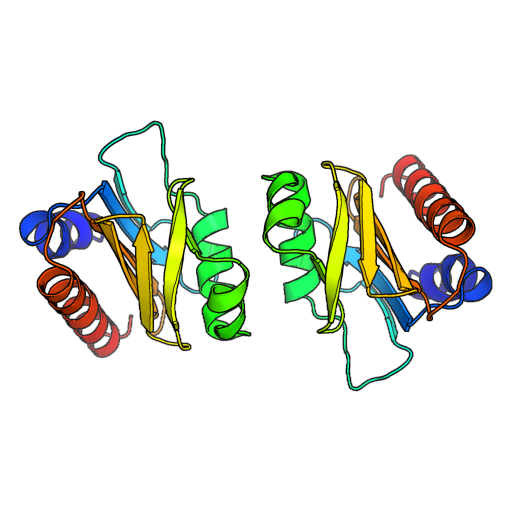30 VAL B O 1
ATOM 1195 N N . TRP B 1 31 ? -7.215 -9.289 -14.719 1 98.75 31 TRP B N 1
ATOM 1196 C CA . TRP B 1 31 ? -7.496 -9.805 -16.047 1 98.75 31 TRP B CA 1
ATOM 1197 C C . TRP B 1 31 ? -8.164 -11.18 -15.977 1 98.75 31 TRP B C 1
ATOM 1199 O O . TRP B 1 31 ? -8.992 -11.523 -16.828 1 98.75 31 TRP B O 1
ATOM 1209 N N . ALA B 1 32 ? -7.719 -11.992 -14.898 1 98.75 32 ALA B N 1
ATOM 1210 C CA . ALA B 1 32 ? -8.258 -13.32 -14.609 1 98.75 32 ALA B CA 1
ATOM 1211 C C . ALA B 1 32 ? -7.977 -13.711 -13.164 1 98.75 32 ALA B C 1
ATOM 1213 O O . ALA B 1 32 ? -6.992 -13.258 -12.562 1 98.75 32 ALA B O 1
ATOM 1214 N N . LYS B 1 33 ? -8.844 -14.555 -12.625 1 98.56 33 LYS B N 1
ATOM 1215 C CA . LYS B 1 33 ? -8.602 -14.969 -11.242 1 98.56 33 LYS B CA 1
ATOM 1216 C C . LYS B 1 33 ? -9.32 -16.266 -10.922 1 98.56 33 LYS B C 1
ATOM 1218 O O . LYS B 1 33 ? -10.203 -16.703 -11.672 1 98.56 33 LYS B O 1
ATOM 1223 N N . TYR B 1 34 ? -8.875 -16.875 -9.891 1 98.56 34 TYR B N 1
ATOM 1224 C CA . TYR B 1 34 ? -9.492 -18 -9.203 1 98.56 34 TYR B CA 1
ATOM 1225 C C . TYR B 1 34 ? -9.648 -17.719 -7.715 1 98.56 34 TYR B C 1
ATOM 1227 O O . TYR B 1 34 ? -8.719 -17.219 -7.074 1 98.56 34 TYR B O 1
ATOM 1235 N N . GLU B 1 35 ? -10.773 -17.969 -7.191 1 98.5 35 GLU B N 1
ATOM 1236 C CA . GLU B 1 35 ? -11.086 -17.875 -5.77 1 98.5 35 GLU B CA 1
ATOM 1237 C C . GLU B 1 35 ? -11.852 -19.109 -5.293 1 98.5 35 GLU B C 1
ATOM 1239 O O . GLU B 1 35 ? -12.977 -19.359 -5.723 1 98.5 35 GLU B O 1
ATOM 1244 N N . LYS B 1 36 ? -11.25 -19.828 -4.379 1 97.75 36 LYS B N 1
ATOM 1245 C CA . LYS B 1 36 ? -11.914 -21 -3.834 1 97.75 36 LYS B CA 1
ATOM 1246 C C . LYS B 1 36 ? -13.109 -20.609 -2.979 1 97.75 36 LYS B C 1
ATOM 1248 O O . LYS B 1 36 ? -14.125 -21.312 -2.965 1 97.75 36 LYS B O 1
ATOM 1253 N N . ASP B 1 37 ? -12.953 -19.547 -2.256 1 95.81 37 ASP B N 1
ATOM 1254 C CA . ASP B 1 37 ? -13.992 -18.984 -1.407 1 95.81 37 ASP B CA 1
ATOM 1255 C C . ASP B 1 37 ? -14.289 -17.531 -1.795 1 95.81 37 ASP B C 1
ATOM 1257 O O . ASP B 1 37 ? -13.43 -16.672 -1.654 1 95.81 37 ASP B O 1
ATOM 1261 N N . SER B 1 38 ? -15.508 -17.25 -2.186 1 92.31 38 SER B N 1
ATOM 1262 C CA . SER B 1 38 ? -15.898 -15.938 -2.691 1 92.31 38 SER B CA 1
ATOM 1263 C C . SER B 1 38 ? -15.883 -14.891 -1.581 1 92.31 38 SER B C 1
ATOM 1265 O O . SER B 1 38 ? -15.914 -13.688 -1.854 1 92.31 38 SER B O 1
ATOM 1267 N N . SER B 1 39 ? -15.867 -15.305 -0.37 1 92.75 39 SER B N 1
ATOM 1268 C CA . SER B 1 39 ? -15.875 -14.375 0.759 1 92.75 39 SER B CA 1
ATOM 1269 C C . SER B 1 39 ? -14.492 -13.758 0.975 1 92.75 39 SER B C 1
ATOM 1271 O O . SER B 1 39 ? -14.352 -12.805 1.745 1 92.75 39 SER B O 1
ATOM 1273 N N . THR B 1 40 ? -13.516 -14.258 0.301 1 91.88 40 THR B N 1
ATOM 1274 C CA . THR B 1 40 ? -12.156 -13.734 0.37 1 91.88 40 THR B CA 1
ATOM 1275 C C . THR B 1 40 ? -11.656 -13.336 -1.016 1 91.88 40 THR B C 1
ATOM 1277 O O . THR B 1 40 ? -10.711 -13.922 -1.535 1 91.88 40 THR B O 1
ATOM 1280 N N . PRO B 1 41 ? -12.344 -12.328 -1.522 1 95.38 41 PRO B N 1
ATOM 1281 C CA . PRO B 1 41 ? -12.031 -11.961 -2.904 1 95.38 41 PRO B CA 1
ATOM 1282 C C . PRO B 1 41 ? -10.68 -11.258 -3.039 1 95.38 41 PRO B C 1
ATOM 1284 O O . PRO B 1 41 ? -10.289 -10.484 -2.156 1 95.38 41 PRO B O 1
ATOM 1287 N N . ILE B 1 42 ? -9.953 -11.484 -4.125 1 97.38 42 ILE B N 1
ATOM 1288 C CA . ILE B 1 42 ? -8.812 -10.68 -4.543 1 97.38 42 ILE B CA 1
ATOM 1289 C C . ILE B 1 42 ? -9.297 -9.336 -5.07 1 97.38 42 ILE B C 1
ATOM 1291 O O . ILE B 1 42 ? -10.219 -9.273 -5.891 1 97.38 42 ILE B O 1
ATOM 1295 N N . THR B 1 43 ? -8.672 -8.312 -4.574 1 96 43 THR B N 1
ATOM 1296 C CA . THR B 1 43 ? -9.109 -6.992 -5.027 1 96 43 THR B CA 1
ATOM 1297 C C . THR B 1 43 ? -8.023 -6.316 -5.855 1 96 43 THR B C 1
ATOM 1299 O O . THR B 1 43 ? -6.836 -6.633 -5.711 1 96 43 THR B O 1
ATOM 1302 N N . GLN B 1 44 ? -8.469 -5.379 -6.691 1 95.88 44 GLN B N 1
ATOM 1303 C CA . GLN B 1 44 ? -7.523 -4.574 -7.457 1 95.88 44 GLN B CA 1
ATOM 1304 C C . GLN B 1 44 ? -6.594 -3.791 -6.535 1 95.88 44 GLN B C 1
ATOM 1306 O O . GLN B 1 44 ? -5.406 -3.629 -6.828 1 95.88 44 GLN B O 1
ATOM 1311 N N . GLN B 1 45 ? -7.109 -3.334 -5.469 1 91.25 45 GLN B N 1
ATOM 1312 C CA . GLN B 1 45 ? -6.324 -2.537 -4.531 1 91.25 45 GLN B CA 1
ATOM 1313 C C . GLN B 1 45 ? -5.188 -3.357 -3.932 1 91.25 45 GLN B C 1
ATOM 1315 O O . GLN B 1 45 ? -4.059 -2.877 -3.824 1 91.25 45 GLN B O 1
ATOM 1320 N N . GLU B 1 46 ? -5.496 -4.539 -3.539 1 94.44 46 GLU B N 1
ATOM 1321 C CA . GLU B 1 46 ? -4.461 -5.426 -3.018 1 94.44 46 GLU B CA 1
ATOM 1322 C C . GLU B 1 46 ? -3.352 -5.645 -4.043 1 94.44 46 GLU B C 1
ATOM 1324 O O . GLU B 1 46 ? -2.168 -5.543 -3.715 1 94.44 46 GLU B O 1
ATOM 1329 N N . LEU B 1 47 ? -3.715 -5.902 -5.273 1 97.81 47 LEU B N 1
ATOM 1330 C CA . LEU B 1 47 ? -2.756 -6.227 -6.324 1 97.81 47 LEU B CA 1
ATOM 1331 C C . LEU B 1 47 ? -1.93 -5.004 -6.703 1 97.81 47 LEU B C 1
ATOM 1333 O O . LEU B 1 47 ? -0.727 -5.117 -6.953 1 97.81 47 LEU B O 1
ATOM 1337 N N . ARG B 1 48 ? -2.586 -3.883 -6.703 1 94.81 48 ARG B N 1
ATOM 1338 C CA . ARG B 1 48 ? -1.858 -2.643 -6.957 1 94.81 48 ARG B CA 1
ATOM 1339 C C . ARG B 1 48 ? -0.822 -2.385 -5.867 1 94.81 48 ARG B C 1
ATOM 1341 O O . ARG B 1 48 ? 0.316 -2.014 -6.16 1 94.81 48 ARG B O 1
ATOM 1348 N N . THR B 1 49 ? -1.211 -2.529 -4.656 1 93.5 49 THR B N 1
ATOM 1349 C CA . THR B 1 49 ? -0.299 -2.33 -3.533 1 93.5 49 THR B CA 1
ATOM 1350 C C . THR B 1 49 ? 0.89 -3.283 -3.627 1 93.5 49 THR B C 1
ATOM 1352 O O . THR B 1 49 ? 2.033 -2.879 -3.41 1 93.5 49 THR B O 1
ATOM 1355 N N . ILE B 1 50 ? 0.635 -4.492 -3.98 1 97.06 50 ILE B N 1
ATOM 1356 C CA . ILE B 1 50 ? 1.692 -5.488 -4.129 1 97.06 50 ILE B CA 1
ATOM 1357 C C . ILE B 1 50 ? 2.648 -5.059 -5.242 1 97.06 50 ILE B C 1
ATOM 1359 O O . ILE B 1 50 ? 3.863 -5.008 -5.039 1 97.06 50 ILE B O 1
ATOM 1363 N N . ALA B 1 51 ? 2.104 -4.727 -6.367 1 97.19 51 ALA B N 1
ATOM 1364 C CA . ALA B 1 51 ? 2.922 -4.316 -7.504 1 97.19 51 ALA B CA 1
ATOM 1365 C C . ALA B 1 51 ? 3.783 -3.107 -7.152 1 97.19 51 ALA B C 1
ATOM 1367 O O . ALA B 1 51 ? 4.988 -3.094 -7.426 1 97.19 51 ALA B O 1
ATOM 1368 N N . ASP B 1 52 ? 3.186 -2.17 -6.582 1 94.06 52 ASP B N 1
ATOM 1369 C CA . ASP B 1 52 ? 3.895 -0.951 -6.211 1 94.06 52 ASP B CA 1
ATOM 1370 C C . ASP B 1 52 ? 5.008 -1.247 -5.207 1 94.06 52 ASP B C 1
ATOM 1372 O O . ASP B 1 52 ? 6.109 -0.7 -5.312 1 94.06 52 ASP B O 1
ATOM 1376 N N . THR B 1 53 ? 4.707 -2.023 -4.227 1 94.31 53 THR B N 1
ATOM 1377 C CA . THR B 1 53 ? 5.691 -2.361 -3.205 1 94.31 53 THR B CA 1
ATOM 1378 C C . THR B 1 53 ? 6.871 -3.115 -3.82 1 94.31 53 THR B C 1
ATOM 1380 O O . THR B 1 53 ? 8.031 -2.826 -3.514 1 94.31 53 THR B O 1
ATOM 1383 N N . MET B 1 54 ? 6.609 -4.062 -4.711 1 97.38 54 MET B N 1
ATOM 1384 C CA . MET B 1 54 ? 7.68 -4.785 -5.391 1 97.38 54 MET B CA 1
ATOM 1385 C C . MET B 1 54 ? 8.586 -3.824 -6.152 1 97.38 54 MET B C 1
ATOM 1387 O O . MET B 1 54 ? 9.812 -3.982 -6.141 1 97.38 54 MET B O 1
ATOM 1391 N N . ARG B 1 55 ? 7.996 -2.85 -6.707 1 94.94 55 ARG B N 1
ATOM 1392 C CA . ARG B 1 55 ? 8.711 -1.924 -7.578 1 94.94 55 ARG B CA 1
ATOM 1393 C C . ARG B 1 55 ? 9.523 -0.926 -6.762 1 94.94 55 ARG B C 1
ATOM 1395 O O . ARG B 1 55 ? 10.641 -0.568 -7.145 1 94.94 55 ARG B O 1
ATOM 1402 N N . THR B 1 56 ? 9.039 -0.55 -5.633 1 90.94 56 THR B N 1
ATOM 1403 C CA . THR B 1 56 ? 9.602 0.626 -4.98 1 90.94 56 THR B CA 1
ATOM 1404 C C . THR B 1 56 ? 10.375 0.229 -3.729 1 90.94 56 THR B C 1
ATOM 1406 O O . THR B 1 56 ? 11.438 0.794 -3.441 1 90.94 56 THR B O 1
ATOM 1409 N N . ASN B 1 57 ? 9.812 -0.711 -2.951 1 90.69 57 ASN B N 1
ATOM 1410 C CA . ASN B 1 57 ? 10.391 -1.061 -1.656 1 90.69 57 ASN B CA 1
ATOM 1411 C C . ASN B 1 57 ? 10.008 -2.479 -1.237 1 90.69 57 ASN B C 1
ATOM 1413 O O . ASN B 1 57 ? 9.281 -2.666 -0.258 1 90.69 57 ASN B O 1
ATOM 1417 N N . PRO B 1 58 ? 10.531 -3.459 -1.848 1 95.5 58 PRO B N 1
ATOM 1418 C CA . PRO B 1 58 ? 10.156 -4.844 -1.558 1 95.5 58 PRO B CA 1
ATOM 1419 C C . PRO B 1 58 ? 10.414 -5.234 -0.104 1 95.5 58 PRO B C 1
ATOM 1421 O O . PRO B 1 58 ? 9.719 -6.098 0.441 1 95.5 58 PRO B O 1
ATOM 1424 N N . SER B 1 59 ? 11.367 -4.625 0.551 1 92.56 59 SER B N 1
ATOM 1425 C CA . SER B 1 59 ? 11.695 -4.949 1.937 1 92.56 59 SER B CA 1
ATOM 1426 C C . SER B 1 59 ? 10.531 -4.625 2.869 1 92.56 59 SER B C 1
ATOM 1428 O O . SER B 1 59 ? 10.484 -5.109 4 1 92.56 59 SER B O 1
ATOM 1430 N N . ALA B 1 60 ? 9.641 -3.814 2.484 1 90.06 60 ALA B N 1
ATOM 1431 C CA . ALA B 1 60 ? 8.477 -3.461 3.291 1 90.06 60 ALA B CA 1
ATOM 1432 C C . ALA B 1 60 ? 7.609 -4.684 3.568 1 90.06 60 ALA B C 1
ATOM 1434 O O . ALA B 1 60 ? 6.918 -4.746 4.59 1 90.06 60 ALA B O 1
ATOM 1435 N N . PHE B 1 61 ? 7.637 -5.723 2.672 1 95.75 61 PHE B N 1
ATOM 1436 C CA . PHE B 1 61 ? 6.879 -6.953 2.887 1 95.75 61 PHE B CA 1
ATOM 1437 C C . PHE B 1 61 ? 7.328 -7.648 4.168 1 95.75 61 PHE B C 1
ATOM 1439 O O . PHE B 1 61 ? 6.527 -8.312 4.832 1 95.75 61 PHE B O 1
ATOM 1446 N N . ASN B 1 62 ? 8.641 -7.473 4.496 1 93.81 62 ASN B N 1
ATOM 1447 C CA . ASN B 1 62 ? 9.195 -8.125 5.676 1 93.81 62 ASN B CA 1
ATOM 1448 C C . ASN B 1 62 ? 8.602 -7.559 6.965 1 93.81 62 ASN B C 1
ATOM 1450 O O . ASN B 1 62 ? 8.43 -8.281 7.945 1 93.81 62 ASN B O 1
ATOM 1454 N N . GLU B 1 63 ? 8.281 -6.375 6.898 1 86.94 63 GLU B N 1
ATOM 1455 C CA . GLU B 1 63 ? 7.762 -5.703 8.086 1 86.94 63 GLU B CA 1
ATOM 1456 C C . GLU B 1 63 ? 6.242 -5.816 8.172 1 86.94 63 GLU B C 1
ATOM 1458 O O . GLU B 1 63 ? 5.695 -6.09 9.242 1 86.94 63 GLU B O 1
ATOM 1463 N N . CYS B 1 64 ? 5.516 -5.664 7.016 1 91.25 64 CYS B N 1
ATOM 1464 C CA . CYS B 1 64 ? 4.07 -5.48 7.035 1 91.25 64 CYS B CA 1
ATOM 1465 C C . CYS B 1 64 ? 3.354 -6.746 6.582 1 91.25 64 CYS B C 1
ATOM 1467 O O . CYS B 1 64 ? 2.15 -6.898 6.801 1 91.25 64 CYS B O 1
ATOM 1469 N N . GLY B 1 65 ? 4.07 -7.637 5.902 1 95.81 65 GLY B N 1
ATOM 1470 C CA . GLY B 1 65 ? 3.441 -8.805 5.309 1 95.81 65 GLY B CA 1
ATOM 1471 C C . GLY B 1 65 ? 2.85 -8.531 3.939 1 95.81 65 GLY B C 1
ATOM 1472 O O . GLY B 1 65 ? 3.061 -7.457 3.369 1 95.81 65 GLY B O 1
ATOM 1473 N N . ILE B 1 66 ? 2.24 -9.516 3.41 1 97 66 ILE B N 1
ATOM 1474 C CA . ILE B 1 66 ? 1.626 -9.484 2.086 1 97 66 ILE B CA 1
ATOM 1475 C C . ILE B 1 66 ? 0.132 -9.773 2.203 1 97 66 ILE B C 1
ATOM 1477 O O . ILE B 1 66 ? -0.264 -10.805 2.754 1 97 66 ILE B O 1
ATOM 1481 N N . TYR B 1 67 ? -0.664 -8.938 1.751 1 94.69 67 TYR B N 1
ATOM 1482 C CA . TYR B 1 67 ? -2.105 -9.133 1.838 1 94.69 67 TYR B CA 1
ATOM 1483 C C . TYR B 1 67 ? -2.674 -9.602 0.505 1 94.69 67 TYR B C 1
ATOM 1485 O O . TYR B 1 67 ? -2.453 -8.969 -0.53 1 94.69 67 TYR B O 1
ATOM 1493 N N . LEU B 1 68 ? -3.377 -10.641 0.507 1 96.75 68 LEU B N 1
ATOM 1494 C CA . LEU B 1 68 ? -4.035 -11.219 -0.66 1 96.75 68 LEU B CA 1
ATOM 1495 C C . LEU B 1 68 ? -5.32 -11.938 -0.259 1 96.75 68 LEU B C 1
ATOM 1497 O O . LEU B 1 68 ? -5.305 -12.789 0.637 1 96.75 68 LEU B O 1
ATOM 1501 N N . GLY B 1 69 ? -6.41 -11.602 -0.919 1 94.69 69 GLY B N 1
ATOM 1502 C CA . GLY B 1 69 ? -7.688 -12.211 -0.579 1 94.69 69 GLY B CA 1
ATOM 1503 C C . GLY B 1 69 ? -8.102 -11.961 0.861 1 94.69 69 GLY B C 1
ATOM 1504 O O . GLY B 1 69 ? -8.625 -12.859 1.523 1 94.69 69 GLY B O 1
ATOM 1505 N N . GLY B 1 70 ? -7.664 -10.875 1.351 1 89.75 70 GLY B N 1
ATOM 1506 C CA . GLY B 1 70 ? -8.031 -10.508 2.709 1 89.75 70 GLY B CA 1
ATOM 1507 C C . GLY B 1 70 ? -7.172 -11.18 3.762 1 89.75 70 GLY B C 1
ATOM 1508 O O . GLY B 1 70 ? -7.398 -11.008 4.961 1 89.75 70 GLY B O 1
ATOM 1509 N N . ASN B 1 71 ? -6.242 -11.969 3.328 1 94.44 71 ASN B N 1
ATOM 1510 C CA . ASN B 1 71 ? -5.359 -12.672 4.254 1 94.44 71 ASN B CA 1
ATOM 1511 C C . ASN B 1 71 ? -3.959 -12.062 4.262 1 94.44 71 ASN B C 1
ATOM 1513 O O . ASN B 1 71 ? -3.449 -11.648 3.217 1 94.44 71 ASN B O 1
ATOM 1517 N N . LYS B 1 72 ? -3.396 -12.047 5.449 1 95 72 LYS B N 1
ATOM 1518 C CA . LYS B 1 72 ? -2.01 -11.609 5.582 1 95 72 LYS B CA 1
ATOM 1519 C C . LYS B 1 72 ? -1.056 -12.805 5.535 1 95 72 LYS B C 1
ATOM 1521 O O . LYS B 1 72 ? -1.249 -13.781 6.254 1 95 72 LYS B O 1
ATOM 1526 N N . TYR B 1 73 ? -0.103 -12.75 4.684 1 98.06 73 TYR B N 1
ATOM 1527 C CA . TYR B 1 73 ? 0.954 -13.75 4.57 1 98.06 73 TYR B CA 1
ATOM 1528 C C . TYR B 1 73 ? 2.277 -13.203 5.098 1 98.06 73 TYR B C 1
ATOM 1530 O O . TYR B 1 73 ? 2.607 -12.039 4.875 1 98.06 73 TYR B O 1
ATOM 1538 N N . PHE B 1 74 ? 2.982 -14.109 5.777 1 98 74 PHE B N 1
ATOM 1539 C CA . PHE B 1 74 ? 4.348 -13.797 6.176 1 98 74 PHE B CA 1
ATOM 1540 C C . PHE B 1 74 ? 5.285 -13.852 4.977 1 98 74 PHE B C 1
ATOM 1542 O O . PHE B 1 74 ? 5.227 -14.781 4.172 1 98 74 PHE B O 1
ATOM 1549 N N . CYS B 1 75 ? 6.16 -12.875 4.848 1 98.56 75 CYS B N 1
ATOM 1550 C CA . CYS B 1 75 ? 7.102 -12.82 3.734 1 98.56 75 CYS B CA 1
ATOM 1551 C C . CYS B 1 75 ? 8.328 -13.688 4.012 1 98.56 75 CYS B C 1
ATOM 1553 O O . CYS B 1 75 ? 8.953 -13.562 5.066 1 98.56 75 CYS B O 1
ATOM 1555 N N . LEU B 1 76 ? 8.625 -14.477 3.168 1 98.56 76 LEU B N 1
ATOM 1556 C CA . LEU B 1 76 ? 9.82 -15.305 3.275 1 98.56 76 LEU B CA 1
ATOM 1557 C C . LEU B 1 76 ? 10.977 -14.688 2.484 1 98.56 76 LEU B C 1
ATOM 1559 O O . LEU B 1 76 ? 12.125 -14.742 2.916 1 98.56 76 LEU B O 1
ATOM 1563 N N . SER B 1 77 ? 10.711 -14.195 1.31 1 98.44 77 SER B N 1
ATOM 1564 C CA . SER B 1 77 ? 11.68 -13.516 0.449 1 98.44 77 SER B CA 1
ATOM 1565 C C . SER B 1 77 ? 10.984 -12.578 -0.531 1 98.44 77 SER B C 1
ATOM 1567 O O . SER B 1 77 ? 9.859 -12.844 -0.958 1 98.44 77 SER B O 1
ATOM 1569 N N . ALA B 1 78 ? 11.711 -11.469 -0.819 1 98.31 78 ALA B N 1
ATOM 1570 C CA . ALA B 1 78 ? 11.094 -10.5 -1.72 1 98.31 78 ALA B CA 1
ATOM 1571 C C . ALA B 1 78 ? 12.148 -9.711 -2.488 1 98.31 78 ALA B C 1
ATOM 1573 O O . ALA B 1 78 ? 13.133 -9.25 -1.907 1 98.31 78 ALA B O 1
ATOM 1574 N N . ASP B 1 79 ? 11.938 -9.594 -3.736 1 98 79 ASP B N 1
ATOM 1575 C CA . ASP B 1 79 ? 12.602 -8.594 -4.57 1 98 79 ASP B CA 1
ATOM 1576 C C . ASP B 1 79 ? 11.648 -8.023 -5.617 1 98 79 ASP B C 1
ATOM 1578 O O . ASP B 1 79 ? 10.43 -8.188 -5.504 1 98 79 ASP B O 1
ATOM 1582 N N . SER B 1 80 ? 12.156 -7.363 -6.602 1 97.94 80 SER B N 1
ATOM 1583 C CA . SER B 1 80 ? 11.312 -6.637 -7.539 1 97.94 80 SER B CA 1
ATOM 1584 C C . SER B 1 80 ? 10.633 -7.586 -8.523 1 97.94 80 SER B C 1
ATOM 1586 O O . SER B 1 80 ? 9.695 -7.199 -9.219 1 97.94 80 SER B O 1
ATOM 1588 N N . SER B 1 81 ? 11.016 -8.844 -8.586 1 98.38 81 SER B N 1
ATOM 1589 C CA . SER B 1 81 ? 10.477 -9.742 -9.609 1 98.38 81 SER B CA 1
ATOM 1590 C C . SER B 1 81 ? 9.781 -10.938 -8.977 1 98.38 81 SER B C 1
ATOM 1592 O O . SER B 1 81 ? 8.914 -11.555 -9.602 1 98.38 81 SER B O 1
ATOM 1594 N N . LEU B 1 82 ? 10.188 -11.281 -7.762 1 98.75 82 LEU B N 1
ATOM 1595 C CA . LEU B 1 82 ? 9.688 -12.5 -7.133 1 98.75 82 LEU B CA 1
ATOM 1596 C C . LEU B 1 82 ? 9.484 -12.289 -5.637 1 98.75 82 LEU B C 1
ATOM 1598 O O . LEU B 1 82 ? 10.383 -11.805 -4.945 1 98.75 82 LEU B O 1
ATOM 1602 N N . VAL B 1 83 ? 8.328 -12.633 -5.148 1 98.81 83 VAL B N 1
ATOM 1603 C CA . VAL B 1 83 ? 7.996 -12.617 -3.727 1 98.81 83 VAL B CA 1
ATOM 1604 C C . VAL B 1 83 ? 7.473 -13.984 -3.303 1 98.81 83 VAL B C 1
ATOM 1606 O O . VAL B 1 83 ? 6.66 -14.594 -4.008 1 98.81 83 VAL B O 1
ATOM 1609 N N . ARG B 1 84 ? 7.961 -14.523 -2.223 1 98.81 84 ARG B N 1
ATOM 1610 C CA . ARG B 1 84 ? 7.453 -15.75 -1.616 1 98.81 84 ARG B CA 1
ATOM 1611 C C . ARG B 1 84 ? 6.992 -15.508 -0.183 1 98.81 84 ARG B C 1
ATOM 1613 O O . ARG B 1 84 ? 7.621 -14.742 0.552 1 98.81 84 ARG B O 1
ATOM 1620 N N . GLY B 1 85 ? 5.961 -16.203 0.183 1 98.75 85 GLY B N 1
ATOM 1621 C CA . GLY B 1 85 ? 5.41 -16.078 1.524 1 98.75 85 GLY B CA 1
ATOM 1622 C C . GLY B 1 85 ? 4.625 -17.297 1.963 1 98.75 85 GLY B C 1
ATOM 1623 O O . GLY B 1 85 ? 4.566 -18.297 1.244 1 98.75 85 GLY B O 1
ATOM 1624 N N . ARG B 1 86 ? 4.07 -17.094 3.191 1 98.75 86 ARG B N 1
ATOM 1625 C CA . ARG B 1 86 ? 3.256 -18.188 3.699 1 98.75 86 ARG B CA 1
ATOM 1626 C C . ARG B 1 86 ? 2.258 -17.688 4.742 1 98.75 86 ARG B C 1
ATOM 1628 O O . ARG B 1 86 ? 2.477 -16.656 5.375 1 98.75 86 ARG B O 1
ATOM 1635 N N . LYS B 1 87 ? 1.231 -18.406 5.023 1 98.44 87 LYS B N 1
ATOM 1636 C CA . LYS B 1 87 ? 0.3 -18.344 6.145 1 98.44 87 LYS B CA 1
ATOM 1637 C C . LYS B 1 87 ? -0.007 -19.734 6.684 1 98.44 87 LYS B C 1
ATOM 1639 O O . LYS B 1 87 ? -0.753 -20.5 6.066 1 98.44 87 LYS B O 1
ATOM 1644 N N . GLY B 1 88 ? 0.53 -19.969 7.895 1 97.81 88 GLY B N 1
ATOM 1645 C CA . GLY B 1 88 ? 0.487 -21.359 8.32 1 97.81 88 GLY B CA 1
ATOM 1646 C C . GLY B 1 88 ? 1.126 -22.312 7.324 1 97.81 88 GLY B C 1
ATOM 1647 O O . GLY B 1 88 ? 2.275 -22.125 6.926 1 97.81 88 GLY B O 1
ATOM 1648 N N . GLY B 1 89 ? 0.39 -23.312 6.902 1 98.5 89 GLY B N 1
ATOM 1649 C CA . GLY B 1 89 ? 0.875 -24.281 5.93 1 98.5 89 GLY B CA 1
ATOM 1650 C C . GLY B 1 89 ? 0.583 -23.891 4.496 1 98.5 89 GLY B C 1
ATOM 1651 O O . GLY B 1 89 ? 0.901 -24.625 3.562 1 98.5 89 GLY B O 1
ATOM 1652 N N . SER B 1 90 ? -0.005 -22.719 4.254 1 98.69 90 SER B N 1
ATOM 1653 C CA . SER B 1 90 ? -0.303 -22.219 2.914 1 98.69 90 SER B CA 1
ATOM 1654 C C . SER B 1 90 ? 0.861 -21.422 2.348 1 98.69 90 SER B C 1
ATOM 1656 O O . SER B 1 90 ? 1.337 -20.469 2.982 1 98.69 90 SER B O 1
ATOM 1658 N N . ALA B 1 91 ? 1.277 -21.75 1.141 1 98.88 91 ALA B N 1
ATOM 1659 C CA . ALA B 1 91 ? 2.365 -21.047 0.478 1 98.88 91 ALA B CA 1
ATOM 1660 C C . ALA B 1 91 ? 1.822 -19.953 -0.448 1 98.88 91 ALA B C 1
ATOM 1662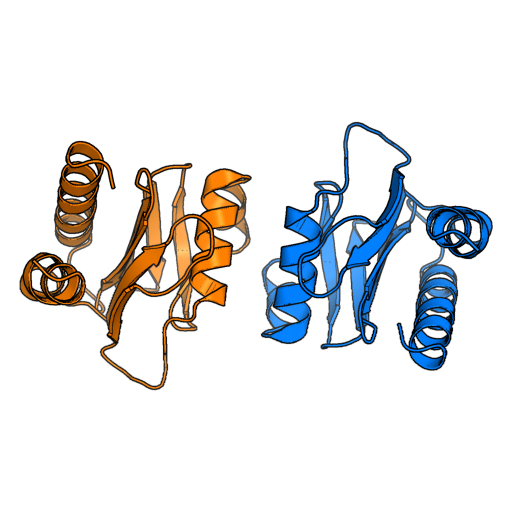 O O . ALA B 1 91 ? 0.706 -20.062 -0.958 1 98.88 91 ALA B O 1
ATOM 1663 N N . LEU B 1 92 ? 2.586 -18.906 -0.651 1 98.88 92 LEU B N 1
ATOM 1664 C CA . LEU B 1 92 ? 2.291 -17.812 -1.568 1 98.88 92 LEU B CA 1
ATOM 1665 C C . LEU B 1 92 ? 3.471 -17.547 -2.5 1 98.88 92 LEU B C 1
ATOM 1667 O O . LEU B 1 92 ? 4.621 -17.531 -2.061 1 98.88 92 LEU B O 1
ATOM 1671 N N . ALA B 1 93 ? 3.23 -17.297 -3.771 1 98.94 93 ALA B N 1
ATOM 1672 C CA . ALA B 1 93 ? 4.223 -16.875 -4.762 1 98.94 93 ALA B CA 1
ATOM 1673 C C . ALA B 1 93 ? 3.676 -15.766 -5.652 1 98.94 93 ALA B C 1
ATOM 1675 O O . ALA B 1 93 ? 2.537 -15.844 -6.121 1 98.94 93 ALA B O 1
ATOM 1676 N N . ILE B 1 94 ? 4.469 -14.781 -5.863 1 98.94 94 ILE B N 1
ATOM 1677 C CA . ILE B 1 94 ? 4.121 -13.656 -6.723 1 98.94 94 ILE B CA 1
ATOM 1678 C C . ILE B 1 94 ? 5.262 -13.383 -7.703 1 98.94 94 ILE B C 1
ATOM 1680 O O . ILE B 1 94 ? 6.426 -13.305 -7.301 1 98.94 94 ILE B O 1
ATOM 1684 N N . VAL B 1 95 ? 4.91 -13.211 -8.953 1 98.94 95 VAL B N 1
ATOM 1685 C CA . VAL B 1 95 ? 5.898 -12.898 -9.977 1 98.94 95 VAL B CA 1
ATOM 1686 C C . VAL B 1 95 ? 5.473 -11.656 -10.75 1 98.94 95 VAL B C 1
ATOM 1688 O O . VAL B 1 95 ? 4.34 -11.57 -11.227 1 98.94 95 VAL B O 1
ATOM 1691 N N . ALA B 1 96 ? 6.316 -10.695 -10.789 1 98.88 96 ALA B N 1
ATOM 1692 C CA . ALA B 1 96 ? 6.137 -9.555 -11.688 1 98.88 96 ALA B CA 1
ATOM 1693 C C . ALA B 1 96 ? 6.812 -9.812 -13.031 1 98.88 96 ALA B C 1
ATOM 1695 O O . ALA B 1 96 ? 7.984 -10.188 -13.078 1 98.88 96 ALA B O 1
ATOM 1696 N N . THR B 1 97 ? 6.129 -9.625 -14.109 1 98.62 97 THR B N 1
ATOM 1697 C CA . THR B 1 97 ? 6.68 -9.695 -15.461 1 98.62 97 THR B CA 1
ATOM 1698 C C . THR B 1 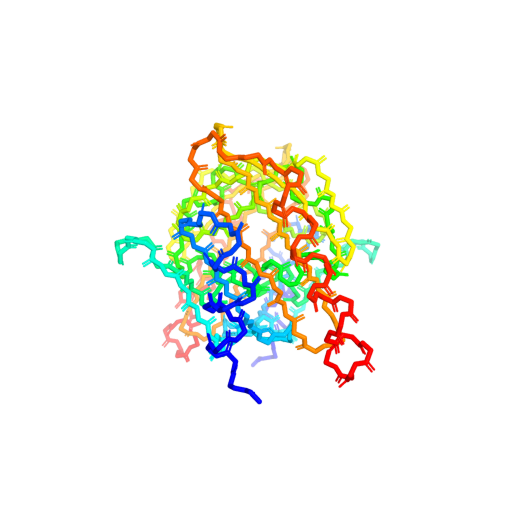97 ? 6.867 -8.297 -16.047 1 98.62 97 THR B C 1
ATOM 1700 O O . THR B 1 97 ? 7 -7.32 -15.297 1 98.62 97 THR B O 1
ATOM 1703 N N . ASN B 1 98 ? 6.91 -8.211 -17.391 1 97.88 98 ASN B N 1
ATOM 1704 C CA . ASN B 1 98 ? 7.062 -6.902 -18.016 1 97.88 98 ASN B CA 1
ATOM 1705 C C . ASN B 1 98 ? 5.801 -6.059 -17.859 1 97.88 98 ASN B C 1
ATOM 1707 O O . ASN B 1 98 ? 5.879 -4.844 -17.656 1 97.88 98 ASN B O 1
ATOM 1711 N N . THR B 1 99 ? 4.621 -6.75 -17.922 1 98 99 THR B N 1
ATOM 1712 C CA . THR B 1 99 ? 3.404 -5.945 -17.969 1 98 99 THR B CA 1
ATOM 1713 C C . THR B 1 99 ? 2.367 -6.48 -16.984 1 98 99 THR B C 1
ATOM 1715 O O . THR B 1 99 ? 1.36 -5.82 -16.719 1 98 99 THR B O 1
ATOM 1718 N N . CYS B 1 100 ? 2.627 -7.68 -16.453 1 98.62 100 CYS B N 1
ATOM 1719 C CA . CYS B 1 100 ? 1.562 -8.211 -15.609 1 98.62 100 CYS B CA 1
ATOM 1720 C C . CYS B 1 100 ? 2.127 -8.805 -14.328 1 98.62 100 CYS B C 1
ATOM 1722 O O . CYS B 1 100 ? 3.344 -8.914 -14.172 1 98.62 100 CYS B O 1
ATOM 1724 N N . LEU B 1 101 ? 1.302 -9.055 -13.352 1 98.81 101 LEU B N 1
ATOM 1725 C CA . LEU B 1 101 ? 1.545 -9.641 -12.039 1 98.81 101 LEU B CA 1
ATOM 1726 C C . LEU B 1 101 ? 0.853 -10.992 -11.914 1 98.81 101 LEU B C 1
ATOM 1728 O O . LEU B 1 101 ? -0.342 -11.109 -12.195 1 98.81 101 LEU B O 1
ATOM 1732 N N . LEU B 1 102 ? 1.589 -12.039 -11.57 1 98.94 102 LEU B N 1
ATOM 1733 C CA . LEU B 1 102 ? 1.024 -13.336 -11.203 1 98.94 102 LEU B CA 1
ATOM 1734 C C . LEU B 1 102 ? 1.026 -13.523 -9.695 1 98.94 102 LEU B C 1
ATOM 1736 O O . LEU B 1 102 ? 2.049 -13.312 -9.039 1 98.94 102 LEU B O 1
ATOM 1740 N N . VAL B 1 103 ? -0.048 -13.922 -9.164 1 98.94 103 VAL B N 1
ATOM 1741 C CA . VAL B 1 103 ? -0.121 -14.195 -7.73 1 98.94 103 VAL B CA 1
ATOM 1742 C C . VAL B 1 103 ? -0.872 -15.5 -7.492 1 98.94 103 VAL B C 1
ATOM 1744 O O . VAL B 1 103 ? -1.855 -15.797 -8.172 1 98.94 103 VAL B O 1
ATOM 1747 N N . ALA B 1 104 ? -0.446 -16.281 -6.535 1 98.88 104 ALA B N 1
ATOM 1748 C CA . ALA B 1 104 ? -1.157 -17.516 -6.164 1 98.88 104 ALA B CA 1
ATOM 1749 C C . ALA B 1 104 ? -0.824 -17.922 -4.734 1 98.88 104 ALA B C 1
ATOM 1751 O O . ALA B 1 104 ? 0.327 -17.828 -4.305 1 98.88 104 ALA B O 1
ATOM 1752 N N . ALA B 1 105 ? -1.771 -18.406 -4.066 1 98.88 105 ALA B N 1
ATOM 1753 C CA . ALA B 1 105 ? -1.626 -19 -2.742 1 98.88 105 ALA B CA 1
ATOM 1754 C C . ALA B 1 105 ? -2.264 -20.391 -2.691 1 98.88 105 ALA B C 1
ATOM 1756 O O . ALA B 1 105 ? -3.281 -20.641 -3.342 1 98.88 105 ALA B O 1
ATOM 1757 N N . THR B 1 106 ? -1.698 -21.266 -1.853 1 98.88 106 THR B N 1
ATOM 1758 C CA . THR B 1 106 ? -2.115 -22.656 -1.867 1 98.88 106 THR B CA 1
ATOM 1759 C C . THR B 1 106 ? -3.037 -22.969 -0.689 1 98.88 106 THR B C 1
ATOM 1761 O O . THR B 1 106 ? -3.1 -22.188 0.27 1 98.88 106 THR B O 1
ATOM 1764 N N . GLU B 1 107 ? -3.672 -24.062 -0.826 1 98.56 107 GLU B N 1
ATOM 1765 C CA . GLU B 1 107 ? -4.273 -24.688 0.351 1 98.56 107 GLU B CA 1
ATOM 1766 C C . GLU B 1 107 ? -3.209 -25.109 1.354 1 98.56 107 GLU B C 1
ATOM 1768 O O . GLU B 1 107 ? -2.047 -25.312 0.99 1 98.56 107 GLU B O 1
ATOM 1773 N N . ASP B 1 108 ? -3.689 -25.328 2.596 1 98.44 108 ASP B N 1
ATOM 1774 C CA . ASP B 1 108 ? -2.787 -25.734 3.668 1 98.44 108 ASP B CA 1
ATOM 1775 C C . ASP B 1 108 ? -2.125 -27.078 3.346 1 98.44 108 ASP B C 1
ATOM 1777 O O . ASP B 1 108 ? -2.793 -28.016 2.914 1 98.44 108 ASP B O 1
ATOM 1781 N N . GLY B 1 109 ? -0.82 -27.062 3.479 1 98.31 109 GLY B N 1
ATOM 1782 C CA . GLY B 1 109 ? -0.093 -28.328 3.365 1 98.31 109 GLY B CA 1
ATOM 1783 C C . GLY B 1 109 ? 0.396 -28.594 1.956 1 98.31 109 GLY B C 1
ATOM 1784 O O . GLY B 1 109 ? 1.147 -29.547 1.731 1 98.31 109 GLY B O 1
ATOM 1785 N N . PHE B 1 110 ? -0.093 -27.875 0.993 1 98.62 110 PHE B N 1
ATOM 1786 C CA . PHE B 1 110 ? 0.4 -28.094 -0.362 1 98.62 110 PHE B CA 1
ATOM 1787 C C . PHE B 1 110 ? 1.883 -27.75 -0.459 1 98.62 110 PHE B C 1
ATOM 1789 O O . PHE B 1 110 ? 2.336 -26.75 0.121 1 98.62 110 PHE B O 1
ATOM 1796 N N . PRO B 1 111 ? 2.605 -28.484 -1.211 1 98.31 111 PRO B N 1
ATOM 1797 C CA . PRO B 1 111 ? 4.055 -28.266 -1.262 1 98.31 111 PRO B CA 1
ATOM 1798 C C . PRO B 1 111 ? 4.434 -26.938 -1.888 1 98.31 111 PRO B C 1
ATOM 1800 O O . PRO B 1 111 ? 4.129 -26.688 -3.057 1 98.31 111 PRO B O 1
ATOM 1803 N N . PRO B 1 112 ? 5.176 -26.141 -1.186 1 98.5 112 PRO B N 1
ATOM 1804 C CA . PRO B 1 112 ? 5.574 -24.844 -1.729 1 98.5 112 PRO B CA 1
ATOM 1805 C C . PRO B 1 112 ? 6.422 -24.969 -2.994 1 98.5 112 PRO B C 1
ATOM 1807 O O . PRO B 1 112 ? 6.332 -24.125 -3.887 1 98.5 112 PRO B O 1
ATOM 1810 N N . GLY B 1 113 ? 7.262 -25.969 -3.055 1 98.56 113 GLY B N 1
ATOM 1811 C CA . GLY B 1 113 ? 8.141 -26.156 -4.199 1 98.56 113 GLY B CA 1
ATOM 1812 C C . GLY B 1 113 ? 7.387 -26.25 -5.516 1 98.56 113 GLY B C 1
ATOM 1813 O O . GLY B 1 113 ? 7.82 -25.703 -6.527 1 98.56 113 GLY B O 1
ATOM 1814 N N . GLN B 1 114 ? 6.309 -26.969 -5.52 1 98.75 114 GLN B N 1
ATOM 1815 C CA . GLN B 1 114 ? 5.516 -27.109 -6.738 1 98.75 114 GLN B CA 1
ATOM 1816 C C . GLN B 1 114 ? 4.875 -25.781 -7.125 1 98.75 114 GLN B C 1
ATOM 1818 O O . GLN B 1 114 ? 4.875 -25.406 -8.305 1 98.75 114 GLN B O 1
ATOM 1823 N N . LEU B 1 115 ? 4.328 -25.078 -6.188 1 98.88 115 LEU B N 1
ATOM 1824 C CA . LEU B 1 115 ? 3.783 -23.766 -6.457 1 98.88 115 LEU B CA 1
ATOM 1825 C C . LEU B 1 115 ? 4.828 -22.859 -7.113 1 98.88 115 LEU B C 1
ATOM 1827 O O . LEU B 1 115 ? 4.57 -22.266 -8.164 1 98.88 115 LEU B O 1
ATOM 1831 N N . ASN B 1 116 ? 5.961 -22.797 -6.449 1 98.69 116 ASN B N 1
ATOM 1832 C CA . ASN B 1 116 ? 7.031 -21.938 -6.934 1 98.69 116 ASN B CA 1
ATOM 1833 C C . ASN B 1 116 ? 7.41 -22.266 -8.375 1 98.69 116 ASN B C 1
ATOM 1835 O O . ASN B 1 116 ? 7.551 -21.359 -9.203 1 98.69 116 ASN B O 1
ATOM 1839 N N . THR B 1 117 ? 7.516 -23.531 -8.633 1 98.75 117 THR B N 1
ATOM 1840 C CA . THR B 1 117 ? 7.898 -23.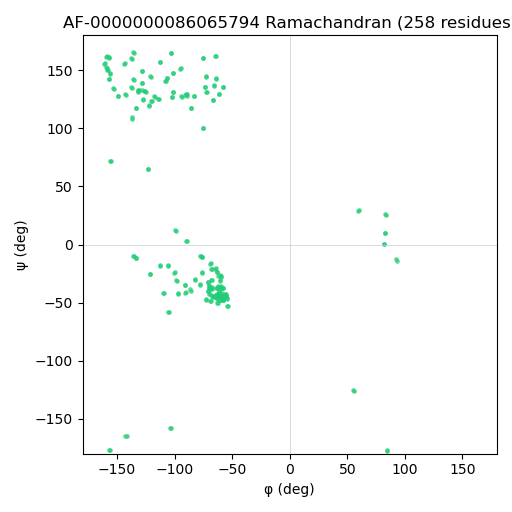984 -9.961 1 98.75 117 THR B CA 1
ATOM 1841 C C . THR B 1 117 ? 6.859 -23.562 -11 1 98.75 117 THR B C 1
ATOM 1843 O O . THR B 1 117 ? 7.207 -23 -12.039 1 98.75 117 THR B O 1
ATOM 1846 N N . VAL B 1 118 ? 5.66 -23.734 -10.672 1 98.81 118 VAL B N 1
ATOM 1847 C CA . VAL B 1 118 ? 4.562 -23.5 -11.609 1 98.81 118 VAL B CA 1
ATOM 1848 C C . VAL B 1 118 ? 4.441 -22 -11.906 1 98.81 118 VAL B C 1
ATOM 1850 O O . VAL B 1 118 ? 4.395 -21.594 -13.062 1 98.81 118 VAL B O 1
ATOM 1853 N N . VAL B 1 119 ? 4.434 -21.188 -10.93 1 98.88 119 VAL B N 1
ATOM 1854 C CA . VAL B 1 119 ? 4.199 -19.75 -11.086 1 98.88 119 VAL B CA 1
ATOM 1855 C C . VAL B 1 119 ? 5.406 -19.094 -11.758 1 98.88 119 VAL B C 1
ATOM 1857 O O . VAL B 1 119 ? 5.25 -18.25 -12.641 1 98.88 119 VAL B O 1
ATOM 1860 N N . GLU B 1 120 ? 6.562 -19.5 -11.391 1 98.69 120 GLU B N 1
ATOM 1861 C CA . GLU B 1 120 ? 7.77 -18.922 -11.977 1 98.69 120 GLU B CA 1
ATOM 1862 C C . GLU B 1 120 ? 7.926 -19.312 -13.438 1 98.69 120 GLU B C 1
ATOM 1864 O O . GLU B 1 120 ? 8.336 -18.5 -14.266 1 98.69 120 GLU B O 1
ATOM 1869 N N . LYS B 1 121 ? 7.648 -20.594 -13.711 1 98.62 121 LYS B N 1
ATOM 1870 C CA . LYS B 1 121 ? 7.719 -21.031 -15.102 1 98.62 121 LYS B CA 1
ATOM 1871 C C . LYS B 1 121 ? 6.746 -20.25 -15.977 1 98.62 121 LYS B C 1
ATOM 1873 O O . LYS B 1 121 ? 7.098 -19.828 -17.078 1 98.62 121 LYS B O 1
ATOM 1878 N N . LEU B 1 122 ? 5.582 -20.078 -15.5 1 98.69 122 LEU B N 1
ATOM 1879 C CA . LEU B 1 122 ? 4.605 -19.297 -16.25 1 98.69 122 LEU B CA 1
ATOM 1880 C C . LEU B 1 122 ? 5.062 -17.859 -16.391 1 98.69 122 LEU B C 1
ATOM 1882 O O . LEU B 1 122 ? 4.926 -17.25 -17.469 1 98.69 122 LEU B O 1
ATOM 1886 N N . GLY B 1 123 ? 5.547 -17.312 -15.359 1 98.69 123 GLY B N 1
ATOM 1887 C CA . GLY B 1 123 ? 6.098 -15.961 -15.422 1 98.69 123 GLY B CA 1
ATOM 1888 C C . GLY B 1 123 ? 7.172 -15.797 -16.484 1 98.69 123 GLY B C 1
ATOM 1889 O O . GLY B 1 123 ? 7.145 -14.844 -17.25 1 98.69 123 GLY B O 1
ATOM 1890 N N . ASP B 1 124 ? 8.062 -16.719 -16.516 1 98.38 124 ASP B N 1
ATOM 1891 C CA . ASP B 1 124 ? 9.133 -16.703 -17.5 1 98.38 124 ASP B CA 1
ATOM 1892 C C . ASP B 1 124 ? 8.578 -16.766 -18.922 1 98.38 124 ASP B C 1
ATOM 1894 O O . ASP B 1 124 ? 9.039 -16.047 -19.812 1 98.38 124 ASP B O 1
ATOM 1898 N N . TYR B 1 125 ? 7.656 -17.641 -19.062 1 98.5 125 TYR B N 1
ATOM 1899 C CA . TYR B 1 125 ? 7.004 -17.781 -20.359 1 98.5 125 TYR B CA 1
ATOM 1900 C C . TYR B 1 125 ? 6.371 -16.469 -20.812 1 98.5 125 TYR B C 1
ATOM 1902 O O . TYR B 1 125 ? 6.559 -16.031 -21.938 1 98.5 125 TYR B O 1
ATOM 1910 N N . LEU B 1 126 ? 5.66 -15.82 -19.969 1 98.06 126 LEU B N 1
ATOM 1911 C CA . LEU B 1 126 ? 4.965 -14.586 -20.297 1 98.06 126 LEU B CA 1
ATOM 1912 C C . LEU B 1 126 ? 5.957 -13.461 -20.578 1 98.06 126 LEU B C 1
ATOM 1914 O O . LEU B 1 126 ? 5.77 -12.672 -21.5 1 98.06 126 LEU B O 1
ATOM 1918 N N . LYS B 1 127 ? 6.992 -13.43 -19.844 1 97.81 127 LYS B N 1
ATOM 1919 C CA . LYS B 1 127 ? 8.039 -12.445 -20.094 1 97.81 127 LYS B CA 1
ATOM 1920 C C . LYS B 1 127 ? 8.625 -12.617 -21.5 1 97.81 127 LYS B C 1
ATOM 1922 O O . LYS B 1 127 ? 8.797 -11.641 -22.219 1 97.81 127 LYS B O 1
ATOM 1927 N N . SER B 1 128 ? 8.922 -13.836 -21.766 1 97.62 128 SER B N 1
ATOM 1928 C CA . SER B 1 128 ? 9.523 -14.141 -23.062 1 97.62 128 SER B CA 1
ATOM 1929 C C . SER B 1 128 ? 8.57 -13.812 -24.219 1 97.62 128 SER B C 1
ATOM 1931 O O . SER B 1 128 ? 9.008 -13.609 -25.344 1 97.62 128 SER B O 1
ATOM 1933 N N . ASN B 1 129 ? 7.316 -13.781 -23.969 1 96.81 129 ASN B N 1
ATOM 1934 C CA . ASN B 1 129 ? 6.312 -13.461 -24.984 1 96.81 129 ASN B CA 1
ATOM 1935 C C . ASN B 1 129 ? 5.863 -12.008 -24.875 1 96.81 129 ASN B C 1
ATOM 1937 O O . ASN B 1 129 ? 4.754 -11.664 -25.297 1 96.81 129 ASN B O 1
ATOM 1941 N N . ASN B 1 130 ? 6.559 -11.164 -24.109 1 94.56 130 ASN B N 1
ATOM 1942 C CA . ASN B 1 130 ? 6.477 -9.711 -24.047 1 94.56 130 ASN B CA 1
ATOM 1943 C C . ASN B 1 130 ? 5.34 -9.25 -23.141 1 94.56 130 ASN B C 1
ATOM 1945 O O . ASN B 1 130 ? 4.73 -8.203 -23.391 1 94.56 130 ASN B O 1
ATOM 1949 N N . TYR B 1 131 ? 5.051 -10.148 -22.219 1 94.56 131 TYR B N 1
ATOM 1950 C CA . TYR B 1 131 ? 4.133 -9.75 -21.156 1 94.56 131 TYR B CA 1
ATOM 1951 C C . TYR B 1 131 ? 4.887 -9.5 -19.859 1 94.56 131 TYR B C 1
ATOM 1953 O O . TYR B 1 131 ? 5.828 -10.219 -19.531 1 94.56 131 TYR B O 1
#

InterPro domains:
  IPR005455 Profilin, eukaryotic type [PR01640] (1-11)
  IPR005455 Profilin, eukaryotic type [PR01640] (25-38)
  IPR005455 Profilin, eukaryotic type [PR01640] (84-99)
  IPR005455 Profilin, eukaryotic type [PR01640] (104-117)
  IPR005455 Profilin, eukaryotic type [PR01640] (117-130)
  IPR005455 Profilin, eukaryotic type [PTHR11604] (1-131)
  IPR005455 Profilin, eukaryotic type [SM00392] (1-131)
  IPR005455 Profilin, eukaryotic type [cd00148] (2-131)
  IPR027310 Profilin conserved site [PS00414] (1-8)
  IPR036140 Profilin superfamily [SSF55770] (1-131)
  IPR048278 Profilin [PF00235] (1-131)

Solvent-accessible surface area (backbone atoms only — not comparable to full-atom values): 13190 Å² total; per-residue (Å²): 133,55,59,51,50,47,49,49,64,55,39,49,67,74,34,69,51,40,34,34,38,37,21,36,38,89,65,9,46,74,71,25,70,48,61,72,46,80,89,39,55,74,48,42,66,45,42,26,52,49,39,50,32,25,71,75,44,28,69,53,31,68,72,52,33,44,62,56,34,88,37,73,24,47,51,73,46,61,41,64,44,46,35,34,30,30,48,90,52,15,29,33,42,33,34,48,44,79,49,28,30,40,41,38,29,34,35,72,68,47,62,52,68,58,47,50,51,44,53,49,52,50,39,53,52,36,37,76,71,79,39,134,55,60,49,49,46,47,49,63,57,40,50,67,76,33,69,50,41,35,35,37,36,21,36,40,89,65,9,48,75,72,26,72,47,61,72,46,79,90,38,55,75,49,43,66,43,42,25,52,50,39,49,33,27,68,74,44,27,70,52,31,69,72,52,32,44,61,56,36,87,37,72,22,48,51,74,46,58,42,63,45,45,36,36,29,30,46,91,52,14,29,33,40,34,34,49,45,78,48,29,31,39,39,37,30,34,34,72,68,48,61,51,69,60,48,49,51,43,54,50,52,50,38,51,53,36,37,76,72,76,37